Protein AF-A0AAJ3QRK5-F1 (afdb_monomer_lite)

Secondary structure (DSSP, 8-state):
--EEE--SS--EEEEEESS-EEE--SSS-EEEEEES--EEEE-STT-EEE--TTS---EEEE-SSEEEPPTT--EEEE-SSS--EEE--SS--EEE--SS--EEEEEESS-EEE--SSS-EEEEEESS-EEEE-STT-EEE--TTS---EEEE-SSEEE--TT--EEEE-SSS--EEE--SS--EEE--SS--EEEEEESS-EEE--SSS-EEEEEES--EEE--STT--

Foldseek 3Di:
DEEAAADQEEEEAEQAEEEYEYERYHYQYEYEYFAYAYEYEAEDPNHDYDDDPPRYAYEYEYCDQEDEDDPPHAEYAYDHAEEHEYEYDQEAHEYEAHQEAYEYEQAHYAYEDHNDHYLYEYEDHAEAYEYEDEDPNHDYDYDANRYAYEYEYCDQEDEDDPNHAEYAYPHAEEHEYHYD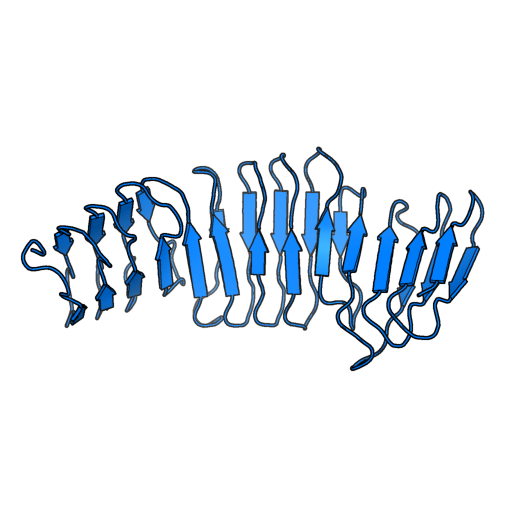QEAHEYAAHQEAYEYEQAHYAYEYHNDHYLYEYHDYHDNYHYDDPDPNHD

Sequence (230 aa):
NFTGTGNALANTITGGAGNDLLNGGGGADSLIGGTGNDTYIVDHVGDLVTEAADEGIDTVRTTLANYTLGSDVENLTYINTVAFVGTGNDLDNTITGGAAADTLSGGVGNDTLNGGGGADSLIGGAGDDTYIVDHAGDIVTEAASAGTDTVRTTLASYTLGSDVEHLTYIGTAAFVGIGNSLDNTITGGAAADTLAGGDGNDTLNGGAGADRLIGGTGDDTYIVDNAGDM

pLDDT: mean 98.12, std 1.31, range [90.31, 98.94]

Structure (mmCIF, N/CA/C/O backbone):
data_AF-A0AAJ3QRK5-F1
#
_entry.id   AF-A0AAJ3QRK5-F1
#
loop_
_atom_site.group_PDB
_atom_site.id
_atom_site.type_symbol
_atom_site.label_atom_id
_atom_site.label_alt_id
_atom_site.label_comp_id
_atom_site.label_asym_id
_atom_site.label_entity_id
_atom_site.label_seq_id
_atom_site.pdbx_PDB_ins_code
_atom_site.Cartn_x
_atom_site.Cartn_y
_atom_site.Cartn_z
_atom_site.occupancy
_atom_site.B_iso_or_equiv
_atom_site.auth_seq_id
_atom_site.auth_comp_id
_atom_site.auth_asym_id
_atom_site.auth_atom_id
_atom_site.pdbx_PDB_model_num
ATOM 1 N N . ASN A 1 1 ? -26.303 -2.924 9.808 1.00 90.94 1 ASN A N 1
ATOM 2 C CA . ASN A 1 1 ? -26.119 -1.457 9.686 1.00 90.94 1 ASN A CA 1
ATOM 3 C C . ASN A 1 1 ? -26.632 -0.728 10.921 1.00 90.94 1 ASN A C 1
ATOM 5 O O . ASN A 1 1 ? -27.715 -0.137 10.928 1.00 90.94 1 ASN A O 1
ATOM 9 N N . PHE A 1 2 ? -25.815 -0.768 11.956 1.00 97.38 2 PHE A N 1
ATOM 10 C CA . PHE A 1 2 ? -25.884 -0.121 13.245 1.00 97.38 2 PHE A CA 1
ATOM 11 C C . PHE A 1 2 ? -24.732 0.891 13.341 1.00 97.38 2 PHE A C 1
ATOM 13 O O . PHE A 1 2 ? -23.707 0.786 12.669 1.00 97.38 2 PHE A O 1
ATOM 20 N N . THR A 1 3 ? -24.908 1.920 14.163 1.00 97.81 3 THR A N 1
ATOM 21 C CA . THR A 1 3 ? -23.826 2.842 14.512 1.00 97.81 3 THR A CA 1
ATOM 22 C C . THR A 1 3 ? -23.824 3.018 16.018 1.00 97.81 3 THR A C 1
ATOM 24 O O . THR A 1 3 ? -24.775 3.565 16.581 1.00 97.81 3 THR A O 1
ATOM 27 N N . GLY A 1 4 ? -22.763 2.534 16.656 1.00 97.38 4 GLY A N 1
ATOM 28 C CA . GLY A 1 4 ? -22.535 2.639 18.089 1.00 97.38 4 GLY A CA 1
ATOM 29 C C . GLY A 1 4 ? -21.497 3.709 18.392 1.00 97.38 4 GLY A C 1
ATOM 30 O O . GLY A 1 4 ? -20.445 3.764 17.761 1.00 97.38 4 GLY A O 1
ATOM 31 N N . THR A 1 5 ? -21.786 4.570 19.364 1.00 98.06 5 THR A N 1
ATOM 32 C CA . THR A 1 5 ? -20.804 5.512 19.912 1.00 98.06 5 THR A CA 1
ATOM 33 C C . THR A 1 5 ? -20.833 5.426 21.429 1.00 98.06 5 THR A C 1
ATOM 35 O O . THR A 1 5 ? -21.891 5.622 22.033 1.00 98.06 5 THR A O 1
ATOM 38 N N . GLY A 1 6 ? -19.693 5.099 22.026 1.00 97.38 6 GLY A N 1
ATOM 39 C CA . GLY A 1 6 ? -19.507 5.062 23.466 1.00 97.38 6 GLY A CA 1
ATOM 40 C C . GLY A 1 6 ? -19.227 6.443 24.062 1.00 97.38 6 GLY A C 1
ATOM 41 O O . GLY A 1 6 ? -19.640 7.477 23.527 1.00 97.38 6 GLY A O 1
ATOM 42 N N . ASN A 1 7 ? -18.621 6.471 25.245 1.00 97.25 7 ASN A N 1
ATOM 43 C CA . ASN A 1 7 ? -18.361 7.686 26.011 1.00 97.25 7 ASN A CA 1
ATOM 44 C C . ASN A 1 7 ? -16.914 7.750 26.517 1.00 97.25 7 ASN A C 1
ATOM 46 O O . ASN A 1 7 ? -16.022 7.761 25.696 1.00 97.25 7 ASN A O 1
ATOM 50 N N . ALA A 1 8 ? -16.675 7.966 27.813 1.00 97.81 8 ALA A N 1
ATOM 51 C CA . ALA A 1 8 ? -15.328 8.037 28.400 1.00 97.81 8 ALA A CA 1
ATOM 52 C C . ALA A 1 8 ? -15.074 6.889 29.401 1.00 97.81 8 ALA A C 1
ATOM 54 O O . ALA A 1 8 ? -14.067 6.868 30.110 1.00 97.81 8 ALA A O 1
ATOM 55 N N . LEU A 1 9 ? -16.061 6.005 29.558 1.00 98.00 9 LEU A N 1
ATOM 56 C CA . LEU A 1 9 ? -16.050 4.837 30.430 1.00 98.00 9 LEU A CA 1
ATOM 57 C C . LEU A 1 9 ? -15.857 3.596 29.569 1.00 98.00 9 LEU A C 1
ATOM 59 O O . LEU A 1 9 ? -16.253 3.613 28.418 1.00 98.00 9 LEU A O 1
ATOM 63 N N . ALA A 1 10 ? -15.418 2.492 30.174 1.00 98.38 10 ALA A N 1
ATOM 64 C CA . ALA A 1 10 ? -15.413 1.195 29.503 1.00 98.38 10 ALA A CA 1
ATOM 65 C C . ALA A 1 10 ? -16.829 0.803 29.046 1.00 98.38 10 ALA A C 1
ATOM 67 O O . ALA A 1 10 ? -17.751 0.639 29.856 1.00 98.38 10 ALA A O 1
ATOM 68 N N . ASN A 1 11 ? -17.017 0.697 27.741 1.00 98.62 11 ASN A N 1
ATOM 69 C CA . ASN A 1 11 ? -18.247 0.334 27.068 1.00 98.62 11 ASN A CA 1
ATOM 70 C C . ASN A 1 11 ? -18.094 -1.031 26.395 1.00 98.62 11 ASN A C 1
ATOM 72 O O . ASN A 1 11 ? -17.004 -1.493 26.076 1.00 98.62 11 ASN A O 1
ATOM 76 N N . THR A 1 12 ? -19.227 -1.693 26.190 1.00 98.50 12 THR A N 1
ATOM 77 C CA . THR A 1 12 ? -19.325 -2.860 25.316 1.00 98.50 12 THR A CA 1
ATOM 78 C C . THR A 1 12 ? -20.333 -2.510 24.243 1.00 98.50 12 THR A C 1
ATOM 80 O O . THR A 1 12 ? -21.485 -2.197 24.558 1.00 98.50 12 THR A O 1
ATOM 83 N N . ILE A 1 13 ? -19.886 -2.511 22.994 1.00 98.44 13 ILE A N 1
ATOM 84 C CA . ILE A 1 13 ? -20.684 -2.161 21.826 1.00 98.44 13 ILE A CA 1
ATOM 85 C C . ILE A 1 13 ? -20.734 -3.397 20.932 1.00 98.44 13 ILE A C 1
ATOM 87 O O . ILE A 1 13 ? -19.692 -3.940 20.582 1.00 98.44 13 ILE A O 1
ATOM 91 N N . THR A 1 14 ? -21.941 -3.843 20.583 1.00 98.31 14 THR A N 1
ATOM 92 C CA . THR A 1 14 ? -22.162 -4.999 19.702 1.00 98.31 14 THR A CA 1
ATOM 93 C C . THR A 1 14 ? -22.971 -4.569 18.484 1.00 98.31 14 THR A C 1
ATOM 95 O O . THR A 1 14 ? -24.060 -4.015 18.666 1.00 98.31 14 THR A O 1
ATOM 98 N N . GLY A 1 15 ? -22.445 -4.809 17.283 1.00 98.00 15 GLY A N 1
ATOM 99 C CA . GLY A 1 15 ? -23.083 -4.481 16.007 1.00 98.00 15 GLY A CA 1
ATOM 100 C C . GLY A 1 15 ? -24.202 -5.455 15.640 1.00 98.00 15 GLY A C 1
ATOM 101 O O . GLY A 1 15 ? -25.382 -5.090 15.574 1.00 98.00 15 GLY A O 1
ATOM 102 N N . GLY A 1 16 ? -23.852 -6.734 15.539 1.00 97.81 16 GLY A N 1
ATOM 103 C CA . GLY A 1 16 ? -24.757 -7.822 15.212 1.00 97.81 16 GLY A CA 1
ATOM 104 C C . GLY A 1 16 ? -24.645 -8.245 13.753 1.00 97.81 16 GLY A C 1
ATOM 105 O O . GLY A 1 16 ? -23.830 -9.095 13.429 1.00 97.81 16 GLY A O 1
ATOM 106 N N . ALA A 1 17 ? -25.572 -7.788 12.911 1.00 98.19 17 ALA A N 1
ATOM 107 C CA . ALA A 1 17 ? -25.633 -8.210 11.515 1.00 98.19 17 ALA A CA 1
ATOM 108 C C . ALA A 1 17 ? -25.678 -7.022 10.548 1.00 98.19 17 ALA A C 1
ATOM 110 O O . ALA A 1 17 ? -26.461 -6.073 10.712 1.00 98.19 17 ALA A O 1
ATOM 111 N N . GLY A 1 18 ? -24.947 -7.176 9.446 1.00 98.31 18 GLY A N 1
ATOM 112 C CA . GLY A 1 18 ? -24.722 -6.161 8.428 1.00 98.31 18 GLY A CA 1
ATOM 113 C C . GLY A 1 18 ? -23.608 -5.200 8.827 1.00 98.31 18 GLY A C 1
ATOM 114 O O . GLY A 1 18 ? -23.145 -5.224 9.945 1.00 98.31 18 GLY A O 1
ATOM 115 N N . ASN A 1 19 ? -23.250 -4.314 7.905 1.00 98.69 19 ASN A N 1
ATOM 116 C CA . ASN A 1 19 ? -22.066 -3.468 8.034 1.00 98.69 19 ASN A CA 1
ATOM 117 C C . ASN A 1 19 ? -22.286 -2.338 9.048 1.00 98.69 19 ASN A C 1
ATOM 119 O O . ASN A 1 19 ? -23.094 -1.423 8.807 1.00 98.69 19 ASN A O 1
ATOM 123 N N . ASP A 1 20 ? -21.566 -2.394 10.155 1.00 98.69 20 ASP A N 1
ATOM 124 C CA . ASP A 1 20 ? -21.747 -1.584 11.344 1.00 98.69 20 ASP A CA 1
ATOM 125 C C . ASP A 1 20 ? -20.541 -0.667 11.597 1.00 98.69 20 ASP A C 1
ATOM 127 O O . ASP A 1 20 ? -19.416 -0.920 11.178 1.00 98.69 20 ASP A O 1
ATOM 131 N N . LEU A 1 21 ? -20.780 0.466 12.264 1.00 98.69 21 LEU A N 1
ATOM 132 C CA . LEU A 1 21 ? -19.728 1.399 12.685 1.00 98.69 21 LEU A CA 1
ATOM 133 C C . LEU A 1 21 ? -19.702 1.477 14.209 1.00 98.69 21 LEU A C 1
ATOM 135 O O . LEU A 1 21 ? -20.653 1.969 14.822 1.00 98.69 21 LEU A O 1
ATOM 139 N N . LEU A 1 22 ? -18.611 1.025 14.814 1.00 98.75 22 LEU A N 1
ATOM 140 C CA . LEU A 1 22 ? -18.424 0.957 16.256 1.00 98.75 22 LEU A CA 1
ATOM 141 C C . LEU A 1 22 ? -17.307 1.917 16.673 1.00 98.75 22 LEU A C 1
ATOM 143 O O . LEU A 1 22 ? -16.147 1.742 16.315 1.00 98.75 22 LEU A O 1
ATOM 147 N N . ASN A 1 23 ? -17.660 2.945 17.440 1.00 98.56 23 ASN A N 1
ATOM 148 C CA . ASN A 1 23 ? -16.713 3.891 18.022 1.00 98.56 23 ASN A CA 1
ATOM 149 C C . ASN A 1 23 ? -16.823 3.845 19.550 1.00 98.56 23 ASN A C 1
ATOM 151 O O . ASN A 1 23 ? -17.859 4.233 20.089 1.00 98.56 23 ASN A O 1
ATOM 155 N N . GLY A 1 24 ? -15.780 3.382 20.242 1.00 96.81 24 GLY A N 1
ATOM 156 C CA . GLY A 1 24 ? -15.745 3.338 21.710 1.00 96.81 24 GLY A CA 1
ATOM 157 C C . GLY A 1 24 ? -15.806 4.726 22.358 1.00 96.81 24 GLY A C 1
ATOM 158 O O . GLY A 1 24 ? -16.455 4.925 23.385 1.00 96.81 24 GLY A O 1
ATOM 159 N N . GLY A 1 25 ? -15.278 5.739 21.670 1.00 96.69 25 GLY A N 1
ATOM 160 C CA . GLY A 1 25 ? -14.918 6.991 22.313 1.00 96.69 25 GLY A CA 1
ATOM 161 C C . GLY A 1 25 ? -13.710 6.764 23.216 1.00 96.69 25 GLY A C 1
ATOM 162 O O . GLY A 1 25 ? -12.878 5.916 22.943 1.00 96.69 25 GLY A O 1
ATOM 163 N N . GLY A 1 26 ? -13.616 7.520 24.306 1.00 95.06 26 GLY A N 1
ATOM 164 C CA . GLY A 1 26 ? -12.549 7.296 25.273 1.00 95.06 26 GLY A CA 1
ATOM 165 C C . GLY A 1 26 ? -12.870 6.162 26.249 1.00 95.06 26 GLY A C 1
ATOM 166 O O . GLY A 1 26 ? -14.019 5.916 26.598 1.00 95.06 26 GLY A O 1
ATOM 167 N N . GLY A 1 27 ? -11.830 5.599 26.854 1.00 97.94 27 GLY A N 1
ATOM 168 C CA . GLY A 1 27 ? -11.974 4.484 27.790 1.00 97.94 27 GLY A CA 1
ATOM 169 C C . GLY A 1 27 ? -11.375 3.220 27.193 1.00 97.94 27 GLY A C 1
ATOM 170 O O . GLY A 1 27 ? -10.734 3.273 26.163 1.00 97.94 27 GLY A O 1
ATOM 171 N N . ALA A 1 28 ? -11.464 2.102 27.905 1.00 98.44 28 ALA A N 1
ATOM 172 C CA . ALA A 1 28 ? -11.044 0.810 27.370 1.00 98.44 28 ALA A CA 1
ATOM 173 C C . ALA A 1 28 ? -12.303 0.052 26.957 1.00 98.44 28 ALA A C 1
ATOM 175 O O . ALA A 1 28 ? -13.006 -0.472 27.831 1.00 98.44 28 ALA A O 1
ATOM 176 N N . ASP A 1 29 ? -12.611 0.063 25.665 1.00 98.75 29 ASP A N 1
ATOM 177 C CA . ASP A 1 29 ? -13.882 -0.425 25.140 1.00 98.75 29 ASP A CA 1
ATOM 178 C C . ASP A 1 29 ? -13.774 -1.822 24.522 1.00 98.75 29 ASP A C 1
ATOM 180 O O . ASP A 1 29 ? -12.723 -2.252 24.063 1.00 98.75 29 ASP A O 1
ATOM 184 N N . SER A 1 30 ? -14.881 -2.560 24.513 1.00 98.56 30 SER A N 1
ATOM 185 C CA . SER A 1 30 ? -15.019 -3.813 23.768 1.00 98.56 30 SER A CA 1
ATOM 186 C C . SER A 1 30 ? -15.951 -3.572 22.589 1.00 98.56 30 SER A C 1
ATOM 188 O O . SER A 1 30 ? -17.128 -3.249 22.782 1.00 98.56 30 SER A O 1
ATOM 190 N N . LEU A 1 31 ? -15.412 -3.702 21.382 1.00 98.75 31 LEU A N 1
ATOM 191 C CA . LEU A 1 31 ? -16.112 -3.480 20.125 1.00 98.75 31 LEU A CA 1
ATOM 192 C C . LEU A 1 31 ? -16.273 -4.834 19.422 1.00 98.75 31 LEU A C 1
ATOM 194 O O . LEU A 1 31 ? -15.280 -5.470 19.083 1.00 98.75 31 LEU A O 1
ATOM 198 N N . ILE A 1 32 ? -17.517 -5.285 19.260 1.00 98.69 32 ILE A N 1
ATOM 199 C CA . ILE A 1 32 ? -17.868 -6.608 18.727 1.00 98.69 32 ILE A CA 1
ATOM 200 C C . ILE A 1 32 ? -18.742 -6.404 17.489 1.00 98.69 32 ILE A C 1
ATOM 202 O O . ILE A 1 32 ? -19.876 -5.940 17.628 1.00 98.69 32 ILE A O 1
ATOM 206 N N . GLY A 1 33 ? -18.232 -6.728 16.311 1.00 98.19 33 GLY A N 1
ATOM 207 C CA . GLY A 1 33 ? -18.894 -6.494 15.027 1.00 98.19 33 GLY A CA 1
ATOM 208 C C . GLY A 1 33 ? -19.981 -7.519 14.778 1.00 98.19 33 GLY A C 1
ATOM 209 O O . GLY A 1 33 ? -21.168 -7.231 14.977 1.00 98.19 33 GLY A O 1
ATOM 210 N N . GLY A 1 34 ? -19.563 -8.758 14.530 1.00 98.31 34 GLY A N 1
ATOM 211 C CA . GLY A 1 34 ? -20.440 -9.846 14.121 1.00 98.31 34 GLY A CA 1
ATOM 212 C C . GLY A 1 34 ? -20.460 -9.962 12.600 1.00 98.31 34 GLY A C 1
ATOM 213 O O . GLY A 1 34 ? -19.526 -9.582 11.918 1.00 98.31 34 GLY A O 1
ATOM 214 N N . THR A 1 35 ? -21.533 -10.505 12.022 1.00 98.44 35 THR A N 1
ATOM 215 C CA . THR A 1 35 ? -21.563 -10.722 10.566 1.00 98.44 35 THR A CA 1
ATOM 216 C C . THR A 1 35 ? -21.742 -9.415 9.795 1.00 98.44 35 THR A C 1
ATOM 218 O O . THR A 1 35 ? -22.708 -8.697 10.048 1.00 98.44 35 THR A O 1
ATOM 221 N N . GLY A 1 36 ? -20.982 -9.202 8.731 1.00 98.50 36 GLY A N 1
ATOM 222 C CA . GLY A 1 36 ? -20.992 -7.978 7.935 1.00 98.50 36 GLY A CA 1
ATOM 223 C C . GLY A 1 36 ? -19.582 -7.422 7.811 1.00 98.50 36 GLY A C 1
ATOM 224 O O . GLY A 1 36 ? -18.672 -7.934 8.425 1.00 98.50 36 GLY A O 1
ATOM 225 N N . ASN A 1 37 ? -19.401 -6.395 6.982 1.00 98.69 37 ASN A N 1
ATOM 226 C CA . ASN A 1 37 ? -18.122 -5.690 6.913 1.00 98.69 37 ASN A CA 1
ATOM 227 C C . ASN A 1 37 ? -18.189 -4.478 7.838 1.00 98.69 37 ASN A C 1
ATOM 229 O O . ASN A 1 37 ? -18.782 -3.451 7.472 1.00 98.69 37 ASN A O 1
ATOM 233 N N . ASP A 1 38 ? -17.590 -4.601 9.006 1.00 98.81 38 ASP A N 1
ATOM 234 C CA . ASP A 1 38 ? -17.697 -3.669 10.108 1.00 98.81 38 ASP A CA 1
ATOM 235 C C . ASP A 1 38 ? -16.495 -2.729 10.187 1.00 98.81 38 ASP A C 1
ATOM 237 O O . ASP A 1 38 ? -15.410 -2.941 9.640 1.00 98.81 38 ASP A O 1
ATOM 241 N N . THR A 1 39 ? -16.713 -1.577 10.815 1.00 98.81 39 THR A N 1
ATOM 242 C CA . THR A 1 39 ? -15.690 -0.552 11.003 1.00 98.81 39 THR A CA 1
ATOM 243 C C . THR A 1 39 ? -15.559 -0.193 12.470 1.00 98.81 39 THR A C 1
ATOM 245 O O . THR A 1 39 ? -16.507 0.275 13.102 1.00 98.81 39 THR A O 1
ATOM 248 N N . TYR A 1 40 ? -14.336 -0.297 12.971 1.00 98.88 40 TYR A N 1
ATOM 249 C CA . TYR A 1 40 ? -13.944 0.010 14.337 1.00 98.88 40 TYR A CA 1
ATOM 250 C C . TYR A 1 40 ? -13.157 1.309 14.380 1.00 98.88 40 TYR A C 1
ATOM 252 O O . TYR A 1 40 ? -12.161 1.456 13.674 1.00 98.88 40 TYR A O 1
ATOM 260 N N . ILE A 1 41 ? -13.576 2.254 15.217 1.00 98.69 41 ILE A N 1
ATOM 261 C CA . ILE A 1 41 ? -12.751 3.411 15.568 1.00 98.69 41 ILE A CA 1
ATOM 262 C C . ILE A 1 41 ? -12.042 3.087 16.878 1.00 98.69 41 ILE A C 1
ATOM 264 O O . ILE A 1 41 ? -12.690 3.010 17.920 1.00 98.69 41 ILE A O 1
ATOM 268 N N . VAL A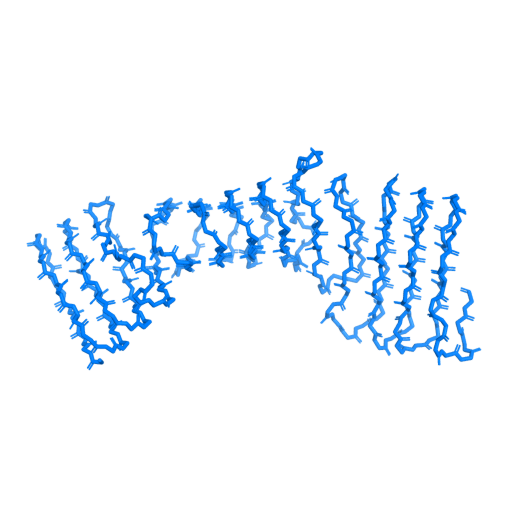 1 42 ? -10.727 2.896 16.796 1.00 98.62 42 VAL A N 1
ATOM 269 C CA . VAL A 1 42 ? -9.852 2.589 17.933 1.00 98.62 42 VAL A CA 1
ATOM 270 C C . VAL A 1 42 ? -9.016 3.829 18.230 1.00 98.62 42 VAL A C 1
ATOM 272 O O . VAL A 1 42 ? -8.052 4.126 17.514 1.00 98.62 42 VAL A O 1
ATOM 275 N N . ASP A 1 43 ? -9.379 4.568 19.273 1.00 96.62 43 ASP A N 1
ATOM 276 C CA . ASP A 1 43 ? -8.681 5.797 19.670 1.00 96.62 43 ASP A CA 1
ATOM 277 C C . ASP A 1 43 ? -7.966 5.680 21.026 1.00 96.62 43 ASP A C 1
ATOM 279 O O . ASP A 1 43 ? -7.133 6.533 21.364 1.00 96.62 43 ASP A O 1
ATOM 283 N N . HIS A 1 44 ? -8.193 4.577 21.746 1.00 97.94 44 HIS A N 1
ATOM 284 C CA . HIS A 1 44 ? -7.588 4.312 23.035 1.00 97.94 44 HIS A CA 1
ATOM 285 C C . HIS A 1 44 ? -6.895 2.941 23.074 1.00 97.94 44 HIS A C 1
ATOM 287 O O . HIS A 1 44 ? -7.382 1.931 22.581 1.00 97.94 44 HIS A O 1
ATOM 293 N N . VAL A 1 45 ? -5.725 2.877 23.720 1.00 97.31 45 VAL A N 1
ATOM 294 C CA . VAL A 1 45 ? -4.874 1.663 23.776 1.00 97.31 45 VAL A CA 1
ATOM 295 C C . VAL A 1 45 ? -5.513 0.475 24.504 1.00 97.31 45 VAL A C 1
ATOM 297 O O . VAL A 1 45 ? -4.975 -0.627 24.486 1.00 97.31 45 VAL A O 1
ATOM 300 N N . GLY A 1 46 ? -6.599 0.724 25.231 1.00 97.56 46 GLY A N 1
ATOM 301 C CA . GLY A 1 46 ? -7.361 -0.294 25.946 1.00 97.56 46 GLY A CA 1
ATOM 302 C C . GLY A 1 46 ? -8.529 -0.866 25.148 1.00 97.56 46 GLY A C 1
ATOM 303 O O . GLY A 1 46 ? -9.206 -1.741 25.681 1.00 97.56 46 GLY A O 1
ATOM 304 N N . ASP A 1 47 ? -8.779 -0.369 23.937 1.00 98.62 47 ASP A N 1
ATOM 305 C CA . ASP A 1 47 ? -9.864 -0.857 23.095 1.00 98.62 47 ASP A CA 1
ATOM 306 C C . ASP A 1 47 ? -9.531 -2.245 22.548 1.00 98.62 47 ASP A C 1
ATOM 308 O O . ASP A 1 47 ? -8.423 -2.506 22.075 1.00 98.62 47 ASP A O 1
ATOM 312 N N . LEU A 1 48 ? -10.514 -3.136 22.610 1.00 98.44 48 LEU A N 1
ATOM 313 C CA . LEU A 1 48 ? -10.443 -4.495 22.106 1.00 98.44 48 LEU A CA 1
ATOM 314 C C . LEU A 1 48 ? -11.490 -4.682 21.012 1.00 98.44 48 LEU A C 1
ATOM 316 O O . LEU A 1 48 ? -12.692 -4.604 21.272 1.00 98.44 48 LEU A O 1
ATOM 320 N N . VAL A 1 49 ? -11.008 -4.982 19.812 1.00 98.75 49 VAL A N 1
ATOM 321 C CA . VAL A 1 49 ? -11.825 -5.429 18.683 1.00 98.75 49 VAL A CA 1
ATOM 322 C C . VAL A 1 49 ? -11.989 -6.942 18.770 1.00 98.75 49 VAL A C 1
ATOM 324 O O . VAL A 1 49 ? -11.061 -7.654 19.159 1.00 98.75 49 VAL A O 1
ATOM 327 N N . THR A 1 50 ? -13.188 -7.439 18.492 1.00 98.25 50 THR A N 1
ATOM 328 C CA . THR A 1 50 ? -13.496 -8.870 18.483 1.00 98.25 50 THR A CA 1
ATOM 329 C C . THR A 1 50 ? -14.320 -9.196 17.254 1.00 98.25 50 THR A C 1
ATOM 331 O O . THR A 1 50 ? -15.469 -8.765 17.171 1.00 98.25 50 THR A O 1
ATOM 334 N N . GLU A 1 51 ? -13.727 -10.005 16.384 1.00 98.25 51 GLU A N 1
ATOM 335 C CA . GLU A 1 51 ? -14.361 -10.625 15.224 1.00 98.25 51 GLU A CA 1
ATOM 336 C C . GLU A 1 51 ? -14.233 -12.147 15.289 1.00 98.25 51 GLU A C 1
ATOM 338 O O . GLU A 1 51 ? -13.565 -12.697 16.178 1.00 98.25 51 GLU A O 1
ATOM 343 N N . ALA A 1 52 ? -14.910 -12.829 14.369 1.00 97.56 52 ALA A N 1
ATOM 344 C CA . ALA A 1 52 ? -14.726 -14.248 14.127 1.00 97.56 52 ALA A CA 1
ATOM 345 C C . ALA A 1 52 ? -14.529 -14.539 12.635 1.00 97.56 52 ALA A C 1
ATOM 347 O O . ALA A 1 52 ? -15.002 -13.816 11.763 1.00 97.56 52 ALA A O 1
ATOM 348 N N . ALA A 1 53 ? -13.852 -15.652 12.355 1.00 97.00 53 ALA A N 1
ATOM 349 C CA . ALA A 1 53 ? -13.607 -16.108 10.995 1.00 97.00 53 ALA A CA 1
ATOM 350 C C . ALA A 1 53 ? -14.894 -16.191 10.155 1.00 97.00 53 ALA A C 1
ATOM 352 O O . ALA A 1 53 ? -15.933 -16.667 10.623 1.00 97.00 53 ALA A O 1
ATOM 353 N N . ASP A 1 54 ? -14.772 -15.812 8.881 1.00 95.62 54 ASP A N 1
ATOM 354 C CA . ASP A 1 54 ? -15.838 -15.833 7.873 1.00 95.62 54 ASP A CA 1
ATOM 355 C C . ASP A 1 54 ? -17.050 -14.923 8.187 1.00 95.62 54 ASP A C 1
ATOM 357 O O . ASP A 1 54 ? -18.131 -15.122 7.615 1.00 95.62 54 ASP A O 1
ATOM 361 N N . GLU A 1 55 ? -16.908 -13.926 9.071 1.00 97.06 55 GLU A N 1
ATOM 362 C CA . GLU A 1 55 ? -17.986 -12.979 9.392 1.00 97.06 55 GLU A CA 1
ATOM 363 C C . GLU A 1 55 ? -18.004 -11.734 8.496 1.00 97.06 55 GLU A C 1
ATOM 365 O O . GLU A 1 55 ? -19.073 -11.145 8.334 1.00 97.06 55 GLU A O 1
ATOM 370 N N . GLY A 1 56 ? -16.920 -11.414 7.791 1.00 98.00 56 GLY A N 1
ATOM 371 C CA . GLY A 1 56 ? -16.849 -10.177 7.027 1.00 98.00 56 GLY A CA 1
ATOM 372 C C . GLY A 1 56 ? -15.503 -9.911 6.383 1.00 98.00 56 GLY A C 1
ATOM 373 O O . GLY A 1 56 ? -14.669 -10.800 6.255 1.00 98.00 56 GLY A O 1
ATOM 374 N N . ILE A 1 57 ? -15.353 -8.672 5.912 1.00 98.50 57 ILE A N 1
ATOM 375 C CA . ILE A 1 57 ? -14.051 -8.042 5.704 1.00 98.50 57 ILE A CA 1
ATOM 376 C C . ILE A 1 57 ? -14.070 -6.753 6.519 1.00 98.50 57 ILE A C 1
ATOM 378 O O . ILE A 1 57 ? -14.719 -5.773 6.124 1.00 98.50 57 ILE A O 1
ATOM 382 N N . ASP A 1 58 ? -13.340 -6.750 7.620 1.00 98.75 58 ASP A N 1
ATOM 383 C CA . ASP A 1 58 ? -13.494 -5.768 8.681 1.00 98.75 58 ASP A CA 1
ATOM 384 C C . ASP A 1 58 ? -12.353 -4.760 8.687 1.00 98.75 58 ASP A C 1
ATOM 386 O O . ASP A 1 58 ? -11.270 -4.968 8.131 1.00 98.75 58 ASP A O 1
ATOM 390 N N . THR A 1 59 ? -12.625 -3.573 9.225 1.00 98.88 59 THR A N 1
ATOM 391 C CA . THR A 1 59 ? -11.688 -2.448 9.175 1.00 98.88 59 THR A CA 1
ATOM 392 C C . THR A 1 59 ? -11.498 -1.814 10.536 1.00 98.88 59 THR A C 1
ATOM 394 O O . THR A 1 59 ? -12.418 -1.217 11.097 1.00 98.88 59 THR A O 1
ATOM 397 N N . VAL A 1 60 ? -10.257 -1.796 11.014 1.00 98.94 60 VAL A N 1
ATOM 398 C CA . VAL A 1 60 ? -9.841 -0.896 12.086 1.00 98.94 60 VAL A CA 1
ATOM 399 C C . VAL A 1 60 ? -9.362 0.425 11.507 1.00 98.94 60 VAL A C 1
ATOM 401 O O . VAL A 1 60 ? -8.468 0.489 10.667 1.00 98.94 60 VAL A O 1
ATOM 404 N N . ARG A 1 61 ? -9.924 1.517 12.021 1.00 98.88 61 ARG A N 1
ATOM 405 C CA . ARG A 1 61 ? -9.433 2.877 11.824 1.00 98.88 61 ARG A CA 1
ATOM 406 C C . ARG A 1 61 ? -8.900 3.398 13.144 1.00 98.88 61 ARG A C 1
ATOM 408 O O . ARG A 1 61 ? -9.661 3.520 14.103 1.00 98.88 61 ARG A O 1
ATOM 415 N N . THR A 1 62 ? -7.618 3.740 13.198 1.00 98.75 62 THR A N 1
ATOM 416 C CA . THR A 1 62 ? -6.980 4.125 14.462 1.00 98.75 62 THR A CA 1
ATOM 417 C C . THR A 1 62 ? -6.292 5.481 14.417 1.00 98.75 62 THR A C 1
ATOM 419 O O . THR A 1 62 ? -5.766 5.910 13.391 1.00 98.75 62 THR A O 1
ATOM 422 N N . THR A 1 63 ? -6.298 6.170 15.558 1.00 98.06 63 THR A N 1
ATOM 423 C CA . THR A 1 63 ? -5.471 7.360 15.811 1.00 98.06 63 THR A CA 1
ATOM 424 C C . THR A 1 63 ? -4.267 7.062 16.704 1.00 98.06 63 THR A C 1
ATOM 426 O O . THR A 1 63 ? -3.515 7.987 17.028 1.00 98.06 63 THR A O 1
ATOM 429 N N . LEU A 1 64 ? -4.100 5.809 17.140 1.00 98.25 64 LEU A N 1
ATOM 430 C CA . LEU A 1 64 ? -2.982 5.374 17.968 1.00 98.25 64 LEU A CA 1
ATOM 431 C C . LEU A 1 64 ? -1.699 5.362 17.139 1.00 98.25 64 LEU A C 1
ATOM 433 O O . LEU A 1 64 ? -1.691 4.900 16.008 1.00 98.25 64 LEU A O 1
ATOM 437 N N . ALA A 1 65 ? -0.593 5.828 17.721 1.00 98.06 65 ALA A N 1
ATOM 438 C CA . ALA A 1 65 ? 0.708 5.829 17.045 1.00 98.06 65 ALA A CA 1
ATOM 439 C C . ALA A 1 65 ? 1.272 4.413 16.807 1.00 98.06 65 ALA A C 1
ATOM 441 O O . ALA A 1 65 ? 2.251 4.253 16.089 1.00 98.06 65 ALA A O 1
ATOM 442 N N . ASN A 1 66 ? 0.697 3.397 17.451 1.00 98.50 66 ASN A N 1
ATOM 443 C CA . ASN A 1 66 ? 1.010 1.990 17.239 1.00 98.50 66 ASN A CA 1
ATOM 444 C C . ASN A 1 66 ? -0.273 1.168 17.348 1.00 98.50 66 ASN A C 1
ATOM 446 O O . ASN A 1 66 ? -1.059 1.395 18.272 1.00 98.50 66 ASN A O 1
ATOM 450 N N . TYR A 1 67 ? -0.473 0.235 16.422 1.00 98.75 67 TYR A N 1
ATOM 451 C CA . TYR A 1 67 ? -1.583 -0.707 16.478 1.00 98.75 67 TYR A CA 1
ATOM 452 C C . TYR A 1 67 ? -1.252 -2.004 15.741 1.00 98.75 67 TYR A C 1
ATOM 454 O O . TYR A 1 67 ? -0.659 -1.982 14.663 1.00 98.75 67 TYR A O 1
ATOM 462 N N . THR A 1 68 ? -1.675 -3.121 16.323 1.00 98.81 68 THR A N 1
ATOM 463 C CA . THR A 1 68 ? -1.580 -4.455 15.726 1.00 98.81 68 THR A CA 1
ATOM 464 C C . THR A 1 68 ? -2.991 -4.999 15.568 1.00 98.81 68 THR A C 1
ATOM 466 O O . THR A 1 68 ? -3.757 -4.958 16.535 1.00 98.81 68 THR A O 1
ATOM 469 N N . LEU A 1 69 ? -3.339 -5.481 14.374 1.00 98.81 69 LEU A N 1
ATOM 470 C CA . LEU A 1 69 ? -4.634 -6.114 14.137 1.00 98.81 69 LEU A CA 1
ATOM 471 C C . LEU A 1 69 ? -4.798 -7.351 15.034 1.00 98.81 69 LEU A C 1
ATOM 473 O O . LEU A 1 69 ? -3.868 -8.133 15.236 1.00 98.81 69 LEU A O 1
ATOM 477 N N . GLY A 1 70 ? -6.001 -7.518 15.588 1.00 98.00 70 GLY A N 1
ATOM 478 C CA . GLY A 1 70 ? -6.420 -8.794 16.171 1.00 98.00 70 GLY A CA 1
ATOM 479 C C . GLY A 1 70 ? -6.629 -9.842 15.077 1.00 98.00 70 GLY A C 1
ATOM 480 O O . GLY A 1 70 ? -6.565 -9.510 13.898 1.00 98.00 70 GLY A O 1
ATOM 481 N N . SER A 1 71 ? -6.882 -11.097 15.448 1.00 97.56 71 SER A N 1
ATOM 482 C CA . SER A 1 71 ? -7.295 -12.107 14.466 1.00 97.56 71 SER A CA 1
ATOM 483 C C . SER A 1 71 ? -8.603 -11.706 13.784 1.00 97.56 71 SER A C 1
ATOM 485 O O . SER A 1 71 ? -9.376 -10.935 14.354 1.00 97.56 71 SER A O 1
ATOM 487 N N . ASP A 1 72 ? -8.846 -12.270 12.599 1.00 98.44 72 ASP A N 1
ATOM 488 C CA . ASP A 1 72 ? -10.131 -12.155 11.894 1.00 98.44 72 ASP A CA 1
ATOM 489 C C . ASP A 1 72 ? -10.488 -10.706 11.493 1.00 98.44 72 ASP A C 1
ATOM 491 O O . ASP A 1 72 ? -11.652 -10.373 11.339 1.00 98.44 72 ASP A O 1
ATOM 495 N N . VAL A 1 73 ? -9.481 -9.831 11.367 1.00 98.69 73 VAL A N 1
ATOM 496 C CA . VAL A 1 73 ? -9.629 -8.458 10.862 1.00 98.69 73 VAL A CA 1
ATOM 497 C C . VAL A 1 73 ? -8.639 -8.242 9.728 1.00 98.69 73 VAL A C 1
ATOM 499 O O . VAL A 1 73 ? -7.444 -8.464 9.905 1.00 98.69 73 VAL A O 1
ATOM 502 N N . GLU A 1 74 ? -9.114 -7.756 8.587 1.00 98.69 74 GLU A N 1
ATOM 503 C CA . GLU A 1 74 ? -8.322 -7.697 7.354 1.00 98.69 74 GLU A CA 1
ATOM 504 C C . GLU A 1 74 ? -7.754 -6.305 7.067 1.00 98.69 74 GLU A C 1
ATOM 506 O O . GLU A 1 74 ? -6.742 -6.181 6.385 1.00 98.69 74 GLU A O 1
ATOM 511 N N . ASN A 1 75 ? -8.385 -5.223 7.538 1.00 98.88 75 ASN A N 1
ATOM 512 C CA . ASN A 1 75 ? -7.963 -3.873 7.154 1.00 98.88 75 ASN A CA 1
ATOM 513 C C . ASN A 1 75 ? -7.547 -3.013 8.342 1.00 98.88 75 ASN A C 1
ATOM 515 O O . ASN A 1 75 ? -8.263 -2.889 9.338 1.00 98.88 75 ASN A O 1
ATOM 519 N N . LEU A 1 76 ? -6.434 -2.302 8.171 1.00 98.88 76 LEU A N 1
ATOM 520 C CA . LEU A 1 76 ? -5.944 -1.288 9.095 1.00 98.88 76 LEU A CA 1
ATOM 521 C C . LEU A 1 76 ? -5.761 0.037 8.358 1.00 98.88 76 LEU A C 1
ATOM 523 O O . LEU A 1 76 ? -5.031 0.134 7.380 1.00 98.88 76 LEU A O 1
ATOM 527 N N . THR A 1 77 ? -6.413 1.093 8.831 1.00 98.88 77 THR A N 1
ATOM 528 C CA . THR A 1 77 ? -6.232 2.450 8.307 1.00 98.88 77 THR A CA 1
ATOM 529 C C . THR A 1 77 ? -5.868 3.400 9.431 1.00 98.88 77 THR A C 1
ATOM 531 O O . THR A 1 77 ? -6.636 3.618 10.372 1.00 98.88 77 THR A O 1
ATOM 534 N N . TYR A 1 78 ? -4.717 4.037 9.310 1.00 98.75 78 TYR A N 1
ATOM 535 C CA . TYR A 1 78 ? -4.339 5.109 10.204 1.00 98.75 78 TYR A CA 1
ATOM 536 C C . TYR A 1 78 ? -5.006 6.424 9.784 1.00 98.75 78 TYR A C 1
ATOM 538 O O . TYR A 1 78 ? -4.984 6.822 8.623 1.00 98.75 78 TYR A O 1
ATOM 546 N N . ILE A 1 79 ? -5.659 7.099 10.731 1.00 98.06 79 ILE A N 1
ATOM 547 C CA . ILE A 1 79 ? -6.477 8.299 10.467 1.00 98.06 79 ILE A CA 1
ATOM 548 C C . ILE A 1 79 ? -5.969 9.542 11.204 1.00 98.06 79 ILE A C 1
ATOM 550 O O . ILE A 1 79 ? -6.726 10.483 11.456 1.00 98.06 79 ILE A O 1
ATOM 554 N N . ASN A 1 80 ? -4.687 9.553 11.560 1.00 96.88 80 ASN A N 1
ATOM 555 C CA . ASN A 1 80 ? -4.012 10.690 12.179 1.00 96.88 80 ASN A CA 1
ATOM 556 C C . ASN A 1 80 ? -2.772 11.081 11.345 1.00 96.88 80 ASN A C 1
ATOM 558 O O . ASN A 1 80 ? -2.532 10.523 10.280 1.00 96.88 80 ASN A O 1
ATOM 562 N N . THR A 1 81 ? -2.029 12.111 11.755 1.00 95.62 81 THR A N 1
ATOM 563 C CA . THR A 1 81 ? -0.999 12.749 10.907 1.00 95.62 81 THR A CA 1
ATOM 564 C C . THR A 1 81 ? 0.425 12.637 11.453 1.00 95.62 81 THR A C 1
ATOM 566 O O . THR A 1 81 ? 1.315 13.332 10.968 1.00 95.62 81 THR A O 1
ATOM 569 N N . VAL A 1 82 ? 0.643 11.867 12.519 1.00 97.44 82 VAL A N 1
ATOM 570 C CA . VAL A 1 82 ? 1.979 11.628 13.101 1.00 97.44 82 VAL A CA 1
ATOM 571 C C . VAL A 1 82 ? 2.478 10.241 12.722 1.00 97.44 82 VAL A C 1
ATOM 573 O O . VAL A 1 82 ? 1.653 9.415 12.365 1.00 97.44 82 VAL A O 1
ATOM 576 N N . ALA A 1 83 ? 3.780 9.983 12.858 1.00 98.31 83 ALA A N 1
ATOM 577 C CA . ALA A 1 83 ? 4.362 8.674 12.561 1.00 98.31 83 ALA A CA 1
ATOM 578 C C . ALA A 1 83 ? 3.584 7.527 13.228 1.00 98.31 83 ALA A C 1
ATOM 580 O O . ALA A 1 83 ? 3.238 7.608 14.415 1.00 98.31 83 ALA A O 1
ATOM 581 N N . PHE A 1 84 ? 3.343 6.480 12.454 1.00 98.75 84 PHE A N 1
ATOM 582 C CA . PHE A 1 84 ? 2.540 5.324 12.799 1.00 98.75 84 PHE A CA 1
ATOM 583 C C . PHE A 1 84 ? 3.338 4.032 12.656 1.00 98.75 84 PHE A C 1
ATOM 585 O O . PHE A 1 84 ? 4.136 3.865 11.738 1.00 98.75 84 PHE A O 1
ATOM 592 N N . VAL A 1 85 ? 3.096 3.102 13.577 1.00 98.88 85 VAL A N 1
ATOM 593 C CA . VAL A 1 85 ? 3.540 1.714 13.467 1.00 98.88 85 VAL A CA 1
ATOM 594 C C . VAL A 1 85 ? 2.306 0.826 13.353 1.00 98.88 85 VAL A C 1
ATOM 596 O O . VAL A 1 85 ? 1.599 0.620 14.342 1.00 98.88 85 VAL A O 1
ATOM 599 N N . GLY A 1 86 ? 2.045 0.328 12.149 1.00 98.88 86 GLY A N 1
ATOM 600 C CA . GLY A 1 86 ? 0.946 -0.588 11.858 1.00 98.88 86 GLY A CA 1
ATOM 601 C C . GLY A 1 86 ? 1.455 -2.008 11.680 1.00 98.88 86 GLY A C 1
ATOM 602 O O . GLY A 1 86 ? 2.452 -2.229 10.996 1.00 98.88 86 GLY A O 1
ATOM 603 N N . THR A 1 87 ? 0.784 -2.978 12.287 1.00 98.88 87 THR A N 1
ATOM 604 C CA . THR A 1 87 ? 1.093 -4.398 12.091 1.00 98.88 87 THR A CA 1
ATOM 605 C C . THR A 1 87 ? -0.182 -5.171 11.798 1.00 98.88 87 THR A C 1
ATOM 607 O O . THR A 1 87 ? -1.178 -4.996 12.503 1.00 98.88 87 THR A O 1
ATOM 610 N N . GLY A 1 88 ? -0.143 -5.996 10.760 1.00 98.88 88 GLY A N 1
ATOM 611 C CA . GLY A 1 88 ? -1.195 -6.939 10.422 1.00 98.88 88 GLY A CA 1
ATOM 612 C C . GLY A 1 88 ? -1.190 -8.191 11.303 1.00 98.88 88 GLY A C 1
ATOM 613 O O . GLY A 1 88 ? -0.727 -8.165 12.450 1.00 98.88 88 GLY A O 1
ATOM 614 N N . ASN A 1 89 ? -1.760 -9.268 10.780 1.00 98.69 89 ASN A N 1
ATOM 615 C CA . ASN A 1 89 ? -1.934 -10.573 11.405 1.00 98.69 89 ASN A CA 1
ATOM 616 C C . ASN A 1 89 ? -1.563 -11.691 10.402 1.00 98.69 89 ASN A C 1
ATOM 618 O O . ASN A 1 89 ? -0.674 -11.501 9.582 1.00 98.69 89 ASN A O 1
ATOM 622 N N . ASP A 1 90 ? -2.164 -12.880 10.529 1.00 98.44 90 ASP A N 1
ATOM 623 C CA . ASP A 1 90 ? -1.866 -14.036 9.666 1.00 98.44 90 ASP A CA 1
ATOM 624 C C . ASP A 1 90 ? -2.792 -14.134 8.423 1.00 98.44 90 ASP A C 1
ATOM 626 O O . ASP A 1 90 ? -2.846 -15.181 7.771 1.00 98.44 90 ASP A O 1
ATOM 630 N N . LEU A 1 91 ? -3.597 -13.101 8.156 1.00 98.56 91 LEU A N 1
ATOM 631 C CA . LEU A 1 91 ? -4.511 -13.003 7.014 1.00 98.56 91 LEU A CA 1
ATOM 632 C C . LEU A 1 91 ? -3.936 -12.073 5.946 1.00 98.56 91 LEU A C 1
ATOM 634 O O . LEU A 1 91 ? -3.123 -11.215 6.249 1.00 98.56 91 LEU A O 1
ATOM 638 N N . ASP A 1 92 ? -4.492 -12.139 4.737 1.00 98.75 92 ASP A N 1
ATOM 639 C CA . ASP A 1 92 ? -4.270 -11.132 3.696 1.00 98.75 92 ASP A CA 1
ATOM 640 C C . ASP A 1 92 ? -4.778 -9.761 4.189 1.00 98.75 92 ASP A C 1
ATOM 642 O O . ASP A 1 92 ? -5.990 -9.516 4.254 1.00 98.75 92 ASP A O 1
ATOM 646 N N . ASN A 1 93 ? -3.875 -8.861 4.582 1.00 98.88 93 ASN A N 1
ATOM 647 C CA . ASN A 1 93 ? -4.231 -7.566 5.145 1.00 98.88 93 ASN A CA 1
ATOM 648 C C . ASN A 1 93 ? -4.085 -6.414 4.154 1.00 98.88 93 ASN A C 1
ATOM 650 O O . ASN A 1 93 ? -3.170 -6.353 3.344 1.00 98.88 93 ASN A O 1
ATOM 654 N N . THR A 1 94 ? -4.956 -5.410 4.267 1.00 98.88 94 THR A N 1
ATOM 655 C CA . THR A 1 94 ? -4.728 -4.096 3.648 1.00 98.88 94 THR A CA 1
ATOM 656 C C . THR A 1 94 ? -4.407 -3.070 4.724 1.00 98.88 94 THR A C 1
ATOM 658 O O . THR A 1 94 ? -5.260 -2.716 5.542 1.00 98.88 94 THR A O 1
ATOM 661 N N . ILE A 1 95 ? -3.184 -2.542 4.702 1.00 98.94 95 ILE A N 1
ATOM 662 C CA . ILE A 1 95 ? -2.697 -1.576 5.690 1.00 98.94 95 ILE A CA 1
ATOM 663 C C . ILE A 1 95 ? -2.403 -0.245 5.002 1.00 98.94 95 ILE A C 1
ATOM 665 O O . ILE A 1 95 ? -1.595 -0.164 4.080 1.00 98.94 95 ILE A O 1
ATOM 669 N N . THR A 1 96 ? -3.066 0.818 5.460 1.00 98.88 96 THR A N 1
ATOM 670 C CA . THR A 1 96 ? -2.858 2.192 4.986 1.00 98.88 96 THR A CA 1
ATOM 671 C C . THR A 1 96 ? -2.349 3.088 6.113 1.00 98.88 96 THR A C 1
ATOM 673 O O . THR A 1 96 ? -3.025 3.248 7.134 1.00 98.88 96 THR A O 1
ATOM 676 N N . GLY A 1 97 ? -1.168 3.672 5.913 1.00 98.75 97 GLY A N 1
ATOM 677 C CA . GLY A 1 97 ? -0.552 4.683 6.768 1.00 98.75 97 GLY A CA 1
ATOM 678 C C . GLY A 1 97 ? -1.118 6.092 6.550 1.00 98.75 97 GLY A C 1
ATOM 679 O O . GLY A 1 97 ? -2.193 6.290 5.980 1.00 98.75 97 GLY A O 1
ATOM 680 N N . GLY A 1 98 ? -0.418 7.079 7.094 1.00 98.19 98 GLY A N 1
ATOM 681 C CA . GLY A 1 98 ? -0.768 8.490 7.101 1.00 98.19 98 GLY A CA 1
ATOM 682 C C . GLY A 1 98 ? 0.067 9.326 6.131 1.00 98.19 98 GLY A C 1
ATOM 683 O O . GLY A 1 98 ? 0.281 8.978 4.981 1.00 98.19 98 GLY A O 1
ATOM 684 N N . ALA A 1 99 ? 0.430 10.531 6.571 1.00 97.56 99 ALA A N 1
ATOM 685 C CA . ALA A 1 99 ? 1.241 11.478 5.792 1.00 97.56 99 ALA A CA 1
ATOM 686 C C . ALA A 1 99 ? 2.646 11.694 6.395 1.00 97.56 99 ALA A C 1
ATOM 688 O O . ALA A 1 99 ? 3.366 12.613 5.993 1.00 97.56 99 ALA A O 1
ATOM 689 N N . ALA A 1 100 ? 2.977 10.940 7.442 1.00 98.44 100 ALA A N 1
ATOM 690 C CA . ALA A 1 100 ? 4.252 10.997 8.140 1.00 98.44 100 ALA A CA 1
ATOM 691 C C . ALA A 1 100 ? 5.080 9.761 7.774 1.00 98.44 100 ALA A C 1
ATOM 693 O O . ALA A 1 100 ? 4.572 8.862 7.137 1.00 98.44 100 ALA A O 1
ATOM 694 N N . ALA A 1 101 ? 6.349 9.725 8.188 1.00 98.69 101 ALA A N 1
ATOM 695 C CA . ALA A 1 101 ? 7.165 8.527 8.020 1.00 98.69 101 ALA A CA 1
ATOM 696 C C . ALA A 1 101 ? 6.646 7.401 8.926 1.00 98.69 101 ALA A C 1
ATOM 698 O O . ALA A 1 101 ? 6.809 7.471 10.152 1.00 98.69 101 ALA A O 1
ATOM 699 N N . ASP A 1 102 ? 6.052 6.392 8.308 1.00 98.88 102 ASP A N 1
ATOM 700 C CA . ASP A 1 102 ? 5.375 5.279 8.952 1.00 98.88 102 ASP A CA 1
ATOM 701 C C . ASP A 1 102 ? 6.165 3.972 8.802 1.00 98.88 102 ASP A C 1
ATOM 703 O O . ASP A 1 102 ? 7.099 3.833 8.010 1.00 98.88 102 ASP A O 1
ATOM 707 N N . THR A 1 103 ? 5.834 2.988 9.631 1.00 98.88 103 THR A N 1
ATOM 708 C CA . THR A 1 103 ? 6.358 1.623 9.533 1.00 98.88 103 THR A CA 1
ATOM 709 C C . THR A 1 103 ? 5.190 0.659 9.515 1.00 98.88 103 THR A C 1
ATOM 711 O O . THR A 1 103 ? 4.472 0.539 10.508 1.00 98.88 103 THR A O 1
ATOM 714 N N . LEU A 1 104 ? 5.001 -0.017 8.389 1.00 98.94 104 LEU A N 1
ATOM 715 C CA . LEU A 1 104 ? 3.928 -0.977 8.177 1.00 98.94 104 LEU A CA 1
ATOM 716 C C . LEU A 1 104 ? 4.529 -2.376 8.042 1.00 98.94 104 LEU A C 1
ATOM 718 O O . LEU A 1 104 ? 5.484 -2.566 7.291 1.00 98.94 104 LEU A O 1
ATOM 722 N N . SER A 1 105 ? 3.970 -3.333 8.777 1.00 98.88 105 SER A N 1
ATOM 723 C CA . SER A 1 105 ? 4.302 -4.754 8.680 1.00 98.88 105 SER A CA 1
ATOM 724 C C . SER A 1 105 ? 3.042 -5.532 8.329 1.00 98.88 105 SER A C 1
ATOM 726 O O . SER A 1 105 ? 2.079 -5.437 9.088 1.00 98.88 105 SER A O 1
ATOM 728 N N . GLY A 1 106 ? 3.058 -6.278 7.228 1.00 98.75 106 GLY A N 1
ATOM 729 C CA . GLY A 1 106 ? 1.957 -7.139 6.797 1.00 98.75 106 GLY A CA 1
ATOM 730 C C . GLY A 1 106 ? 1.799 -8.340 7.725 1.00 98.75 106 GLY A C 1
ATOM 731 O O . GLY A 1 106 ? 0.907 -8.354 8.568 1.00 98.75 106 GLY A O 1
ATOM 732 N N . GLY A 1 107 ? 2.788 -9.229 7.733 1.00 98.44 107 GLY A N 1
ATOM 733 C CA . GLY A 1 107 ? 2.791 -10.412 8.584 1.00 98.44 107 GLY A CA 1
ATOM 734 C C . GLY A 1 107 ? 2.865 -11.677 7.748 1.00 98.44 107 GLY A C 1
ATOM 735 O O . GLY A 1 107 ? 3.874 -11.921 7.093 1.00 98.44 107 GLY A O 1
ATOM 736 N N . VAL A 1 108 ? 1.858 -12.535 7.873 1.00 98.38 108 VAL A N 1
ATOM 737 C CA . VAL A 1 108 ? 1.682 -13.689 6.986 1.00 98.38 108 VAL A CA 1
ATOM 738 C C . VAL A 1 108 ? 0.423 -13.443 6.172 1.00 98.38 108 VAL A C 1
ATOM 740 O O . VAL A 1 108 ? -0.554 -12.959 6.726 1.00 98.38 108 VAL A O 1
ATOM 743 N N . GLY A 1 109 ? 0.407 -13.885 4.922 1.00 98.56 109 GLY A N 1
ATOM 744 C CA . GLY A 1 109 ? -0.698 -13.636 4.005 1.00 98.56 109 GLY A CA 1
ATOM 745 C C . GLY A 1 109 ? -0.226 -12.773 2.848 1.00 98.56 109 GLY A C 1
ATOM 746 O O . GLY A 1 109 ? 0.924 -12.368 2.795 1.00 98.56 109 GLY A O 1
ATOM 747 N N . ASN A 1 110 ? -1.106 -12.551 1.882 1.00 98.81 110 ASN A N 1
ATOM 748 C CA . ASN A 1 110 ? -0.824 -11.690 0.741 1.00 98.81 110 ASN A CA 1
ATOM 749 C C . ASN A 1 110 ? -1.262 -10.265 1.086 1.00 98.81 110 ASN A C 1
ATOM 751 O O . ASN A 1 110 ? -2.430 -9.895 0.909 1.00 98.81 110 ASN A O 1
ATOM 755 N N . ASP A 1 111 ? -0.341 -9.471 1.608 1.00 98.94 111 ASP A N 1
ATOM 756 C CA . ASP A 1 111 ? -0.634 -8.161 2.160 1.00 98.94 111 ASP A CA 1
ATOM 757 C C . ASP A 1 111 ? -0.577 -7.055 1.101 1.00 98.94 111 ASP A C 1
ATOM 759 O O . ASP A 1 111 ? 0.156 -7.092 0.118 1.00 98.94 111 ASP A O 1
ATOM 763 N N . THR A 1 112 ? -1.363 -5.999 1.296 1.00 98.94 112 THR A N 1
ATOM 764 C CA . THR A 1 112 ? -1.258 -4.744 0.549 1.00 98.94 112 THR A CA 1
ATOM 765 C C . THR A 1 112 ? -0.882 -3.616 1.497 1.00 98.94 112 THR A C 1
ATOM 767 O O . THR A 1 112 ? -1.686 -3.195 2.334 1.00 98.94 112 THR A O 1
ATOM 770 N N . LEU A 1 113 ? 0.322 -3.073 1.327 1.00 98.94 113 LEU A N 1
ATOM 771 C CA . LEU A 1 113 ? 0.875 -2.019 2.171 1.00 98.94 113 LEU A CA 1
ATOM 772 C C . LEU A 1 113 ? 0.954 -0.696 1.411 1.00 98.94 113 LEU A C 1
ATOM 774 O O . LEU A 1 113 ? 1.636 -0.575 0.393 1.00 98.94 113 LEU A O 1
ATOM 778 N N . ASN A 1 114 ? 0.273 0.319 1.933 1.00 98.88 114 ASN A N 1
ATOM 779 C CA . ASN A 1 114 ? 0.330 1.687 1.437 1.00 98.88 114 ASN A CA 1
ATOM 780 C C . ASN A 1 114 ? 0.743 2.621 2.577 1.00 98.88 114 ASN A C 1
ATOM 782 O O . ASN A 1 114 ? -0.074 2.919 3.445 1.00 98.88 114 ASN A O 1
ATOM 786 N N . GLY A 1 115 ? 1.992 3.090 2.571 1.00 98.38 115 GLY A N 1
ATOM 787 C CA . GLY A 1 115 ? 2.500 4.037 3.573 1.00 98.38 115 GLY A CA 1
ATOM 788 C C . GLY A 1 115 ? 1.733 5.362 3.598 1.00 98.38 115 GLY A C 1
ATOM 789 O O . GLY A 1 115 ? 1.579 5.977 4.650 1.00 98.38 115 GLY A O 1
ATOM 790 N N . GLY A 1 116 ? 1.120 5.721 2.468 1.00 98.06 116 GLY A N 1
ATOM 791 C CA . GLY A 1 116 ? 0.559 7.040 2.249 1.00 98.06 116 GLY A CA 1
ATOM 792 C C . GLY A 1 116 ? 1.671 7.999 1.847 1.00 98.06 116 GLY A C 1
ATOM 793 O O . GLY A 1 116 ? 2.529 7.647 1.056 1.00 98.06 116 GLY A O 1
ATOM 794 N N . GLY A 1 117 ? 1.633 9.228 2.352 1.00 96.69 117 GLY A N 1
ATOM 795 C CA . GLY A 1 117 ? 2.742 10.150 2.121 1.00 96.69 117 GLY A CA 1
ATOM 796 C C . GLY A 1 117 ? 3.775 10.006 3.228 1.00 96.69 117 GLY A C 1
ATOM 797 O O . GLY A 1 117 ? 3.402 9.852 4.379 1.00 96.69 117 GLY A O 1
ATOM 798 N N . GLY A 1 118 ? 5.051 10.211 2.937 1.00 98.31 118 GLY A N 1
ATOM 799 C CA . GLY A 1 118 ? 6.080 10.028 3.956 1.00 98.31 118 GLY A CA 1
ATOM 800 C C . GLY A 1 118 ? 7.285 9.345 3.354 1.00 98.31 118 GLY A C 1
ATOM 801 O O . GLY A 1 118 ? 7.350 9.171 2.153 1.00 98.31 118 GLY A O 1
ATOM 802 N N . ALA A 1 119 ? 8.295 9.055 4.163 1.00 98.69 119 ALA A N 1
ATOM 803 C CA . ALA A 1 119 ? 9.352 8.137 3.756 1.00 98.69 119 ALA A CA 1
ATOM 804 C C . ALA A 1 119 ? 9.160 6.890 4.607 1.00 98.69 119 ALA A C 1
ATOM 806 O O . ALA A 1 119 ? 9.577 6.884 5.770 1.00 98.69 119 ALA A O 1
ATOM 807 N N . ASP A 1 120 ? 8.459 5.912 4.049 1.00 98.88 120 ASP A N 1
ATOM 808 C CA . ASP A 1 120 ? 7.858 4.836 4.828 1.00 98.88 120 ASP A CA 1
ATOM 809 C C . ASP A 1 120 ? 8.684 3.553 4.775 1.00 98.88 120 ASP A C 1
ATOM 811 O O . ASP A 1 120 ?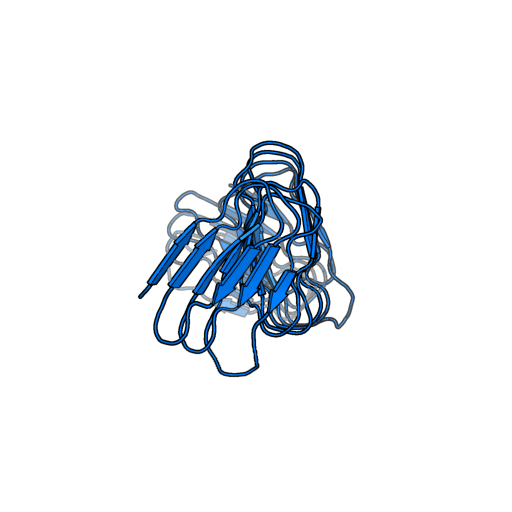 9.419 3.288 3.826 1.00 98.88 120 ASP A O 1
ATOM 815 N N . SER A 1 121 ? 8.579 2.736 5.819 1.00 98.88 121 SER A N 1
ATOM 816 C CA . SER A 1 121 ? 9.130 1.381 5.844 1.00 98.88 121 SER A CA 1
ATOM 817 C C . SER A 1 121 ? 7.990 0.394 5.643 1.00 98.88 121 SER A C 1
ATOM 819 O O . SER A 1 121 ? 7.137 0.267 6.521 1.00 98.88 121 SER A O 1
ATOM 821 N N . LEU A 1 122 ? 7.988 -0.316 4.518 1.00 98.88 122 LEU A N 1
ATOM 822 C CA . LEU A 1 122 ? 6.965 -1.295 4.160 1.00 98.88 122 LEU A CA 1
ATOM 823 C C . LEU A 1 122 ? 7.587 -2.697 4.196 1.00 98.88 122 LEU A C 1
ATOM 825 O O . LEU A 1 122 ? 8.503 -2.992 3.430 1.00 98.88 122 LEU A O 1
ATOM 829 N N . ILE A 1 123 ? 7.131 -3.526 5.130 1.00 98.88 123 ILE A N 1
ATOM 830 C CA . ILE A 1 123 ? 7.649 -4.873 5.394 1.00 98.88 123 ILE A CA 1
ATOM 831 C C . ILE A 1 123 ? 6.497 -5.842 5.129 1.00 98.88 123 ILE A C 1
ATOM 833 O O . ILE A 1 123 ? 5.542 -5.824 5.901 1.00 98.88 123 ILE A O 1
ATOM 837 N N . GLY A 1 124 ? 6.542 -6.625 4.053 1.00 98.50 124 GLY A N 1
ATOM 838 C CA . GLY A 1 124 ? 5.439 -7.519 3.682 1.00 98.50 124 GLY A CA 1
ATOM 839 C C . GLY A 1 124 ? 5.378 -8.695 4.639 1.00 98.50 124 GLY A C 1
ATOM 840 O O . GLY A 1 124 ? 4.574 -8.693 5.571 1.00 98.50 124 GLY A O 1
ATOM 841 N N . GLY A 1 125 ? 6.370 -9.577 4.556 1.00 98.50 125 GLY A N 1
ATOM 842 C CA . GLY A 1 125 ? 6.522 -10.682 5.490 1.00 98.50 125 GLY A CA 1
ATOM 843 C C . GLY A 1 125 ? 6.582 -12.020 4.779 1.00 98.50 125 GLY A C 1
ATOM 844 O O . GLY A 1 125 ? 7.656 -12.402 4.340 1.00 98.50 125 GLY A O 1
ATOM 845 N N . ALA A 1 126 ? 5.513 -12.808 4.802 1.00 98.44 126 ALA A N 1
ATOM 846 C CA . ALA A 1 126 ? 5.445 -14.071 4.074 1.00 98.44 126 ALA A CA 1
ATOM 847 C C . ALA A 1 126 ? 4.114 -14.175 3.337 1.00 98.44 126 ALA A C 1
ATOM 849 O O . ALA A 1 126 ? 3.070 -14.106 3.974 1.00 98.44 126 ALA A O 1
ATOM 850 N N . GLY A 1 127 ? 4.160 -14.504 2.055 1.00 98.62 127 GLY A N 1
ATOM 851 C CA . GLY A 1 127 ? 3.036 -14.410 1.131 1.00 98.62 127 GLY A CA 1
ATOM 852 C C . GLY A 1 127 ? 3.412 -13.526 -0.052 1.00 98.62 127 GLY A C 1
ATOM 853 O O . GLY A 1 127 ? 4.520 -13.015 -0.108 1.00 98.62 127 GLY A O 1
ATOM 854 N N . ASP A 1 128 ? 2.516 -13.431 -1.030 1.00 98.88 128 ASP A N 1
ATOM 855 C CA . ASP A 1 128 ? 2.703 -12.615 -2.228 1.00 98.88 128 ASP A CA 1
ATOM 856 C C . ASP A 1 128 ? 2.199 -11.191 -1.945 1.00 98.88 128 ASP A C 1
ATOM 858 O O . ASP A 1 128 ? 1.007 -10.889 -2.086 1.00 98.88 128 ASP A O 1
ATOM 862 N N . ASP A 1 129 ? 3.106 -10.309 -1.548 1.00 98.88 129 ASP A N 1
ATOM 863 C CA . ASP A 1 129 ? 2.785 -8.987 -1.031 1.00 98.88 129 ASP A CA 1
ATOM 864 C C . ASP A 1 129 ? 2.764 -7.905 -2.122 1.00 98.88 129 ASP A C 1
ATOM 866 O O . ASP A 1 129 ? 3.377 -7.989 -3.191 1.00 98.88 129 ASP A O 1
ATOM 870 N N . THR A 1 130 ? 2.020 -6.829 -1.869 1.00 98.94 130 THR A N 1
ATOM 871 C CA . THR A 1 130 ? 1.910 -5.661 -2.747 1.00 98.94 130 THR A CA 1
ATOM 872 C C . THR A 1 130 ? 2.227 -4.368 -2.005 1.00 98.94 130 THR A C 1
ATOM 874 O O . THR A 1 130 ? 1.505 -3.955 -1.100 1.00 98.94 130 THR A O 1
ATOM 877 N N . TYR A 1 131 ? 3.229 -3.632 -2.482 1.00 98.94 131 TYR A N 1
ATOM 878 C CA . TYR A 1 131 ? 3.618 -2.327 -1.940 1.00 98.94 131 TYR A CA 1
ATOM 879 C C . TYR A 1 131 ? 3.172 -1.205 -2.862 1.00 98.94 131 TYR A C 1
ATOM 881 O O . TYR A 1 131 ? 3.473 -1.206 -4.059 1.00 98.94 131 TYR A O 1
ATOM 889 N N . ILE A 1 132 ? 2.498 -0.206 -2.302 1.00 98.88 132 ILE A N 1
ATOM 890 C CA . ILE A 1 132 ? 2.227 1.055 -2.984 1.00 98.88 132 ILE A CA 1
ATOM 891 C C . ILE A 1 132 ? 3.340 2.033 -2.619 1.00 98.88 132 ILE A C 1
ATOM 893 O O . ILE A 1 132 ? 3.392 2.521 -1.496 1.00 98.88 132 ILE A O 1
ATOM 897 N N . VAL A 1 133 ? 4.224 2.304 -3.579 1.00 98.81 133 VAL A N 1
ATOM 898 C CA . VAL A 1 133 ? 5.354 3.226 -3.419 1.00 98.81 133 VAL A CA 1
ATOM 899 C C . VAL A 1 133 ? 5.065 4.511 -4.181 1.00 98.81 133 VAL A C 1
ATOM 901 O O . VAL A 1 133 ? 5.147 4.551 -5.416 1.00 98.81 133 VAL A O 1
ATOM 904 N N . ASP A 1 134 ? 4.729 5.575 -3.461 1.00 97.69 134 ASP A N 1
ATOM 905 C CA . ASP A 1 134 ? 4.415 6.881 -4.047 1.00 97.69 134 ASP A CA 1
ATOM 906 C C . ASP A 1 134 ? 5.450 7.965 -3.705 1.00 97.69 134 ASP A C 1
ATOM 908 O O . ASP A 1 134 ? 5.480 9.019 -4.358 1.00 97.69 134 ASP A O 1
ATOM 912 N N . HIS A 1 135 ? 6.367 7.667 -2.780 1.00 98.38 135 HIS A N 1
ATOM 913 C CA . HIS A 1 135 ? 7.401 8.579 -2.344 1.00 98.38 135 HIS A CA 1
ATOM 914 C C . HIS A 1 135 ? 8.802 7.963 -2.479 1.00 98.38 135 HIS A C 1
ATOM 916 O O . HIS A 1 135 ? 9.068 6.804 -2.188 1.00 98.38 135 HIS A O 1
ATOM 922 N N . ALA A 1 136 ? 9.767 8.770 -2.931 1.00 97.75 136 ALA A N 1
ATOM 923 C CA . ALA A 1 136 ? 11.129 8.298 -3.218 1.00 97.75 136 ALA A CA 1
ATOM 924 C C . ALA A 1 136 ? 11.927 7.880 -1.966 1.00 97.75 136 ALA A C 1
ATOM 926 O O . ALA A 1 136 ? 13.049 7.391 -2.084 1.00 97.75 136 ALA A O 1
ATOM 927 N N . GLY A 1 137 ? 11.389 8.165 -0.781 1.00 98.25 137 GLY A N 1
ATOM 928 C CA . GLY A 1 137 ? 11.948 7.756 0.502 1.00 98.25 137 GLY A CA 1
ATOM 929 C C . GLY A 1 137 ? 11.399 6.431 1.025 1.00 98.25 137 GLY A C 1
ATOM 930 O O . GLY A 1 137 ? 11.880 6.003 2.070 1.00 98.25 137 GLY A O 1
ATOM 931 N N . ASP A 1 138 ? 10.432 5.816 0.342 1.00 98.81 138 ASP A N 1
ATOM 932 C CA . ASP A 1 138 ? 9.848 4.551 0.780 1.00 98.81 138 ASP A CA 1
ATOM 933 C C . ASP A 1 138 ? 10.843 3.409 0.593 1.00 98.81 138 ASP A C 1
ATOM 935 O O . ASP A 1 138 ? 11.561 3.324 -0.410 1.00 98.81 138 ASP A O 1
ATOM 939 N N . ILE A 1 139 ? 10.879 2.520 1.576 1.00 98.75 139 ILE A N 1
ATOM 940 C CA . ILE A 1 139 ? 11.748 1.354 1.617 1.00 98.75 139 ILE A CA 1
ATOM 941 C C . ILE A 1 139 ? 10.863 0.121 1.715 1.00 98.75 139 ILE A C 1
ATOM 943 O O . ILE A 1 139 ? 10.195 -0.095 2.723 1.00 98.75 139 ILE A O 1
ATOM 947 N N . VAL A 1 140 ? 10.916 -0.703 0.673 1.00 98.88 140 VAL A N 1
ATOM 948 C CA . VAL A 1 140 ? 10.336 -2.047 0.663 1.00 98.88 140 VAL A CA 1
ATOM 949 C C . VAL A 1 140 ? 11.374 -3.017 1.213 1.00 98.88 140 VAL A C 1
ATOM 951 O O . VAL A 1 140 ? 12.537 -2.977 0.805 1.00 98.88 140 VAL A O 1
ATOM 954 N N . THR A 1 141 ? 10.973 -3.838 2.178 1.00 98.44 141 THR A N 1
ATOM 955 C CA . THR A 1 141 ? 11.833 -4.840 2.810 1.00 98.44 141 THR A CA 1
ATOM 956 C C . THR A 1 141 ? 11.187 -6.203 2.695 1.00 98.44 141 THR A C 1
ATOM 958 O O . THR A 1 141 ? 10.170 -6.423 3.343 1.00 98.44 141 THR A O 1
ATOM 961 N N . GLU A 1 142 ? 11.848 -7.100 1.966 1.00 98.06 142 GLU A N 1
ATOM 962 C CA . GLU A 1 142 ? 11.428 -8.487 1.809 1.00 98.06 142 GLU A CA 1
ATOM 963 C C . GLU A 1 142 ? 12.489 -9.502 2.214 1.00 98.06 142 GLU A C 1
ATOM 965 O O . GLU A 1 142 ? 13.668 -9.174 2.410 1.00 98.06 142 GLU A O 1
ATOM 970 N N . ALA A 1 143 ? 12.040 -10.741 2.414 1.00 95.88 143 ALA A N 1
ATOM 971 C CA . ALA A 1 143 ? 12.899 -11.864 2.746 1.00 95.88 143 ALA A CA 1
ATOM 972 C C . ALA A 1 143 ? 12.976 -12.867 1.592 1.00 95.88 143 ALA A C 1
ATOM 974 O O . ALA A 1 143 ? 11.989 -13.209 0.953 1.00 95.88 143 ALA A O 1
ATOM 975 N N . ALA A 1 144 ? 14.166 -13.427 1.374 1.00 95.31 144 ALA A N 1
ATOM 976 C CA . ALA A 1 144 ? 14.356 -14.446 0.350 1.00 95.31 144 ALA A CA 1
ATOM 977 C C . ALA A 1 144 ? 13.363 -15.614 0.513 1.00 95.31 144 ALA A C 1
ATOM 979 O O . ALA A 1 144 ? 13.324 -16.263 1.563 1.00 95.31 144 ALA A O 1
ATOM 980 N N . SER A 1 145 ? 12.646 -15.941 -0.569 1.00 94.19 145 SER A N 1
ATOM 981 C CA . SER A 1 145 ? 11.620 -17.000 -0.605 1.00 94.19 145 SER A CA 1
ATOM 982 C C . SER A 1 145 ? 10.401 -16.752 0.302 1.00 94.19 145 SER A C 1
ATOM 984 O O . SER A 1 145 ? 9.791 -17.726 0.753 1.00 94.19 145 SER A O 1
ATOM 986 N N . ALA A 1 146 ? 10.070 -15.487 0.583 1.00 95.94 146 ALA A N 1
ATOM 987 C CA . ALA A 1 146 ? 8.852 -15.088 1.289 1.00 95.94 146 ALA A CA 1
ATOM 988 C C . ALA A 1 146 ? 7.589 -15.169 0.421 1.00 95.94 146 ALA A C 1
ATOM 990 O O . ALA A 1 146 ? 6.537 -15.511 0.949 1.00 95.94 146 ALA A O 1
ATOM 991 N N . GLY A 1 147 ? 7.715 -14.983 -0.889 1.00 97.88 147 GLY A N 1
ATOM 992 C CA . GLY A 1 147 ? 6.597 -14.989 -1.823 1.00 97.88 147 GLY A CA 1
ATOM 993 C C . GLY A 1 147 ? 7.042 -14.570 -3.215 1.00 97.88 147 GLY A C 1
ATOM 994 O O . GLY A 1 147 ? 8.206 -14.753 -3.576 1.00 97.88 147 GLY A O 1
ATOM 995 N N . THR A 1 148 ? 6.088 -14.105 -4.017 1.00 98.44 148 THR A N 1
ATOM 996 C CA . THR A 1 148 ? 6.309 -13.377 -5.269 1.00 98.44 148 THR A CA 1
ATOM 997 C C . THR A 1 148 ? 5.706 -11.984 -5.153 1.00 98.44 148 THR A C 1
ATOM 999 O O . THR A 1 148 ? 4.495 -11.791 -5.298 1.00 98.44 148 THR A O 1
ATOM 1002 N N . ASP A 1 149 ? 6.571 -11.003 -4.959 1.00 98.75 149 ASP A N 1
ATOM 1003 C CA . ASP A 1 149 ? 6.182 -9.714 -4.414 1.00 98.75 149 ASP A CA 1
ATOM 1004 C C . ASP A 1 149 ? 6.115 -8.626 -5.484 1.00 98.75 149 ASP A C 1
ATOM 1006 O O . ASP A 1 149 ? 6.844 -8.627 -6.482 1.00 98.75 149 ASP A O 1
ATOM 1010 N N . THR A 1 150 ? 5.201 -7.672 -5.298 1.00 98.88 150 THR A N 1
ATOM 1011 C CA . THR A 1 150 ? 4.892 -6.644 -6.295 1.00 98.88 150 THR A CA 1
ATOM 1012 C C . THR A 1 150 ? 5.023 -5.235 -5.743 1.00 98.88 150 THR A C 1
ATOM 1014 O O . THR A 1 150 ? 4.259 -4.799 -4.887 1.00 98.88 150 THR A O 1
ATOM 1017 N N . VAL A 1 151 ? 5.895 -4.432 -6.349 1.00 98.94 151 VAL A N 1
ATOM 1018 C CA . VAL A 1 151 ? 5.858 -2.976 -6.186 1.00 98.94 151 VAL A CA 1
ATOM 1019 C C . VAL A 1 151 ? 4.967 -2.349 -7.247 1.00 98.94 151 VAL A C 1
ATOM 1021 O O . VAL A 1 151 ? 5.153 -2.535 -8.451 1.00 98.94 151 VAL A O 1
ATOM 1024 N N . ARG A 1 152 ? 4.027 -1.517 -6.799 1.00 98.94 152 ARG A N 1
ATOM 1025 C CA . ARG A 1 152 ? 3.237 -0.618 -7.639 1.00 98.94 152 ARG A CA 1
ATOM 1026 C C . ARG A 1 152 ? 3.634 0.815 -7.342 1.00 98.94 152 ARG A C 1
ATOM 1028 O O . ARG A 1 152 ? 3.536 1.256 -6.202 1.00 98.94 152 ARG A O 1
ATOM 1035 N N . THR A 1 153 ? 4.047 1.564 -8.360 1.00 98.81 153 THR A N 1
ATOM 1036 C CA . THR A 1 153 ? 4.572 2.918 -8.139 1.00 98.81 153 THR A CA 1
ATOM 1037 C C . THR A 1 153 ? 4.020 3.966 -9.093 1.00 98.81 153 THR A C 1
ATOM 1039 O O . THR A 1 153 ? 3.696 3.687 -10.248 1.00 98.81 153 THR A O 1
ATOM 1042 N N . THR A 1 154 ? 3.930 5.203 -8.604 1.00 98.31 154 THR A N 1
ATOM 1043 C CA . THR A 1 154 ? 3.686 6.408 -9.412 1.00 98.31 154 THR A CA 1
ATOM 1044 C C . THR A 1 154 ? 4.943 7.259 -9.609 1.00 98.31 154 THR A C 1
ATOM 1046 O O . THR A 1 154 ? 4.875 8.299 -10.269 1.00 98.31 154 THR A O 1
ATOM 1049 N N . LEU A 1 155 ? 6.087 6.852 -9.050 1.00 98.50 155 LEU A N 1
ATOM 1050 C CA . LEU A 1 155 ? 7.352 7.571 -9.185 1.00 98.50 155 LEU A CA 1
ATOM 1051 C C . LEU A 1 155 ? 7.823 7.584 -10.640 1.00 98.50 155 LEU A C 1
ATOM 1053 O O . LEU A 1 155 ? 7.628 6.628 -11.378 1.00 98.50 155 LEU A O 1
ATOM 1057 N N . ALA A 1 156 ? 8.498 8.657 -11.053 1.00 98.44 156 ALA A N 1
ATOM 1058 C CA . ALA A 1 156 ? 9.061 8.750 -12.404 1.00 98.44 156 ALA A CA 1
ATOM 1059 C C . ALA A 1 156 ? 10.206 7.747 -12.649 1.00 98.44 156 ALA A C 1
ATOM 1061 O O . ALA A 1 156 ? 10.550 7.466 -13.794 1.00 98.44 156 ALA A O 1
ATOM 1062 N N . SER A 1 157 ? 10.819 7.229 -11.583 1.00 98.69 157 SER A N 1
ATOM 1063 C CA . SER A 1 157 ? 11.811 6.163 -11.654 1.00 98.69 157 SER A CA 1
ATOM 1064 C C . SER A 1 157 ? 11.796 5.341 -10.374 1.00 98.69 157 SER A C 1
ATOM 1066 O O . SER A 1 157 ? 11.653 5.910 -9.291 1.00 98.69 157 SER A O 1
ATOM 1068 N N . TYR A 1 158 ? 11.966 4.028 -10.509 1.00 98.81 158 TYR A N 1
ATOM 1069 C CA . TYR A 1 158 ? 12.086 3.113 -9.384 1.00 98.81 158 TYR A CA 1
ATOM 1070 C C . TYR A 1 158 ? 13.011 1.942 -9.722 1.00 98.81 158 TYR A C 1
ATOM 1072 O O . TYR A 1 158 ? 13.022 1.458 -10.855 1.00 98.81 158 TYR A O 1
ATOM 1080 N N . THR A 1 159 ? 13.777 1.498 -8.729 1.00 98.81 159 THR A N 1
ATOM 1081 C CA . THR A 1 159 ? 14.616 0.300 -8.799 1.00 98.81 159 THR A CA 1
ATOM 1082 C C . THR A 1 159 ? 14.125 -0.681 -7.751 1.00 98.81 159 THR A C 1
ATOM 1084 O O . THR A 1 159 ? 14.030 -0.298 -6.586 1.00 98.81 159 THR A O 1
ATOM 1087 N N . LEU A 1 160 ? 13.818 -1.915 -8.154 1.00 98.75 160 LEU A N 1
ATOM 1088 C CA . LEU A 1 160 ? 13.426 -2.965 -7.219 1.00 98.75 160 LEU A CA 1
ATOM 1089 C C . LEU A 1 160 ? 14.535 -3.208 -6.183 1.00 98.75 160 LEU A C 1
ATOM 1091 O O . LEU A 1 160 ? 15.724 -3.257 -6.512 1.00 98.75 160 LEU A O 1
ATOM 1095 N N . GLY A 1 161 ? 14.125 -3.360 -4.922 1.00 97.69 161 GLY A N 1
ATOM 1096 C CA . GLY A 1 161 ? 14.980 -3.901 -3.865 1.00 97.69 161 GLY A CA 1
ATOM 1097 C C . GLY A 1 161 ? 15.316 -5.369 -4.127 1.00 97.69 161 GLY A C 1
ATOM 1098 O O . GLY A 1 161 ? 14.837 -5.950 -5.097 1.00 97.69 161 GLY A O 1
ATOM 1099 N N . SER A 1 162 ? 16.152 -5.982 -3.288 1.00 97.06 162 SER A N 1
ATOM 1100 C CA . SER A 1 162 ? 16.323 -7.438 -3.345 1.00 97.06 162 SER A CA 1
ATOM 1101 C C . SER A 1 162 ? 15.017 -8.146 -2.991 1.00 97.06 162 SER A C 1
ATOM 1103 O O . SER A 1 162 ? 14.183 -7.563 -2.304 1.00 97.06 162 SER A O 1
ATOM 1105 N N . ASP A 1 163 ? 14.883 -9.398 -3.435 1.00 98.31 163 ASP A N 1
ATOM 1106 C CA . ASP A 1 163 ? 13.790 -10.289 -3.017 1.00 98.31 163 ASP A CA 1
ATOM 1107 C C . ASP A 1 163 ? 12.388 -9.791 -3.421 1.00 98.31 163 ASP A C 1
ATOM 1109 O O . ASP A 1 163 ? 11.411 -10.161 -2.799 1.00 98.31 163 ASP A O 1
ATOM 1113 N N . VAL A 1 164 ? 12.301 -8.939 -4.453 1.00 98.62 164 VAL A N 1
ATOM 1114 C CA . VAL A 1 164 ? 11.034 -8.508 -5.064 1.00 98.62 164 VAL A CA 1
ATOM 1115 C C . VAL A 1 164 ? 11.065 -8.814 -6.556 1.00 98.62 164 VAL A C 1
ATOM 1117 O O . VAL A 1 164 ? 12.010 -8.435 -7.254 1.00 98.62 164 VAL A O 1
ATOM 1120 N N . GLU A 1 165 ? 10.028 -9.468 -7.067 1.00 98.69 165 GLU A N 1
ATOM 1121 C CA . GLU A 1 165 ? 10.003 -10.005 -8.428 1.00 98.69 165 GLU A CA 1
ATOM 1122 C C . GLU A 1 165 ? 9.282 -9.081 -9.413 1.00 98.69 165 GLU A C 1
ATOM 1124 O O . GLU A 1 165 ? 9.648 -9.029 -10.590 1.00 98.69 165 GLU A O 1
ATOM 1129 N N . HIS A 1 166 ? 8.262 -8.340 -8.972 1.00 98.88 166 HIS A N 1
ATOM 1130 C CA . HIS A 1 166 ? 7.389 -7.591 -9.871 1.00 98.88 166 HIS A CA 1
ATOM 1131 C C . HIS A 1 166 ? 7.430 -6.077 -9.649 1.00 98.88 166 HIS A C 1
ATOM 1133 O O . HIS A 1 166 ? 7.310 -5.570 -8.535 1.00 98.88 166 HIS A O 1
ATOM 1139 N N . LEU A 1 167 ? 7.495 -5.332 -10.754 1.00 98.88 167 LEU A N 1
ATOM 1140 C CA . LEU A 1 167 ? 7.363 -3.878 -10.780 1.00 98.88 167 LEU A CA 1
ATOM 1141 C C . LEU A 1 167 ? 6.263 -3.471 -11.757 1.00 98.88 167 LEU A C 1
ATOM 1143 O O . LEU A 1 167 ? 6.342 -3.745 -12.950 1.00 98.88 167 LEU A O 1
ATOM 1147 N N . THR A 1 168 ? 5.245 -2.771 -11.266 1.00 98.88 168 THR A N 1
ATOM 1148 C CA . THR A 1 168 ? 4.163 -2.226 -12.092 1.00 98.88 168 THR A CA 1
ATOM 1149 C C . THR A 1 168 ? 4.080 -0.715 -11.930 1.00 98.88 168 THR A C 1
ATOM 1151 O O . THR A 1 168 ? 3.800 -0.197 -10.846 1.00 98.88 168 THR A O 1
ATOM 1154 N N . TYR A 1 169 ? 4.262 0.018 -13.022 1.00 98.81 169 TYR A N 1
ATOM 1155 C CA . TYR A 1 169 ? 3.984 1.444 -13.038 1.00 98.81 169 TYR A CA 1
ATOM 1156 C C . TYR A 1 169 ? 2.477 1.692 -13.131 1.00 98.81 169 TYR A C 1
ATOM 1158 O O . TYR A 1 169 ? 1.798 1.206 -14.030 1.00 98.81 169 TYR A O 1
ATOM 1166 N N . ILE A 1 170 ? 1.942 2.463 -12.186 1.00 98.44 170 ILE A N 1
ATOM 1167 C CA . ILE A 1 170 ? 0.516 2.825 -12.122 1.00 98.44 170 ILE A CA 1
ATOM 1168 C C . ILE A 1 170 ? 0.280 4.326 -12.337 1.00 98.44 170 ILE A C 1
ATOM 1170 O O . ILE A 1 170 ? -0.833 4.820 -12.146 1.00 98.44 170 ILE A O 1
ATOM 1174 N N . GLY A 1 171 ? 1.323 5.067 -12.713 1.00 98.00 171 GLY A N 1
ATOM 1175 C CA . GLY A 1 171 ? 1.204 6.459 -13.124 1.00 98.00 171 GLY A CA 1
ATOM 1176 C C . GLY A 1 171 ? 0.857 6.609 -14.607 1.00 98.00 171 GLY A C 1
ATOM 1177 O O . GLY A 1 171 ? 0.542 5.656 -15.314 1.00 98.00 171 GLY A O 1
ATOM 1178 N N . THR A 1 172 ? 0.901 7.849 -15.091 1.00 97.25 172 THR A N 1
ATOM 1179 C CA . THR A 1 172 ? 0.553 8.190 -16.483 1.00 97.25 172 THR A CA 1
ATOM 1180 C C . THR A 1 172 ? 1.673 8.913 -17.232 1.00 97.25 172 THR A C 1
ATOM 1182 O O . THR A 1 172 ? 1.475 9.316 -18.376 1.00 97.25 172 THR A O 1
ATOM 1185 N N . ALA A 1 173 ? 2.795 9.194 -16.567 1.00 97.94 173 ALA A N 1
ATOM 1186 C CA . ALA A 1 173 ? 3.937 9.891 -17.151 1.00 97.94 173 ALA A CA 1
ATOM 1187 C C . ALA A 1 173 ? 4.974 8.885 -17.663 1.00 97.94 173 ALA A C 1
ATOM 1189 O O . ALA A 1 173 ? 4.823 7.692 -17.449 1.00 97.94 173 ALA A O 1
ATOM 1190 N N . ALA A 1 174 ? 6.023 9.376 -18.327 1.00 98.25 174 ALA A N 1
ATOM 1191 C CA . ALA A 1 174 ? 7.163 8.534 -18.671 1.00 98.25 174 ALA A CA 1
ATOM 1192 C C . ALA A 1 174 ? 7.824 7.988 -17.397 1.00 98.25 174 ALA A C 1
ATOM 1194 O O . ALA A 1 174 ? 8.040 8.739 -16.436 1.00 98.25 174 ALA A O 1
ATOM 1195 N N . PHE A 1 175 ? 8.167 6.710 -17.428 1.00 98.75 175 PHE A N 1
ATOM 1196 C CA . PHE A 1 175 ? 8.674 5.941 -16.307 1.00 98.75 175 PHE A CA 1
ATOM 1197 C C . PHE A 1 175 ? 10.029 5.305 -16.619 1.00 98.75 175 PHE A C 1
ATOM 1199 O O . PHE A 1 175 ? 10.315 4.907 -17.748 1.00 98.75 175 PHE A O 1
ATOM 1206 N N . VAL A 1 176 ? 10.877 5.201 -15.596 1.00 98.88 176 VAL A N 1
ATOM 1207 C CA . VAL A 1 176 ? 12.110 4.410 -15.632 1.00 98.88 176 VAL A CA 1
ATOM 1208 C C . VAL A 1 176 ? 12.037 3.311 -14.574 1.00 98.88 176 VAL A C 1
ATOM 1210 O O . VAL A 1 176 ? 12.300 3.573 -13.398 1.00 98.88 176 VAL A O 1
ATOM 1213 N N . GLY A 1 177 ? 11.702 2.094 -14.997 1.00 98.88 177 GLY A N 1
ATOM 1214 C CA . GLY A 1 177 ? 11.668 0.905 -14.145 1.00 98.88 177 GLY A CA 1
ATOM 1215 C C . GLY A 1 177 ? 12.954 0.102 -14.266 1.00 98.88 177 GLY A C 1
ATOM 1216 O O . GLY A 1 177 ? 13.423 -0.146 -15.375 1.00 98.88 177 GLY A O 1
ATOM 1217 N N . ILE A 1 178 ? 13.540 -0.281 -13.136 1.00 98.88 178 ILE A N 1
ATOM 1218 C CA . ILE A 1 178 ? 14.771 -1.073 -13.082 1.00 98.88 178 ILE A CA 1
ATOM 1219 C C . ILE A 1 178 ? 14.524 -2.263 -12.151 1.00 98.88 178 ILE A C 1
ATOM 1221 O O . ILE A 1 178 ? 14.076 -2.061 -11.022 1.00 98.88 178 ILE A O 1
ATOM 1225 N N . GLY A 1 179 ? 14.790 -3.479 -12.615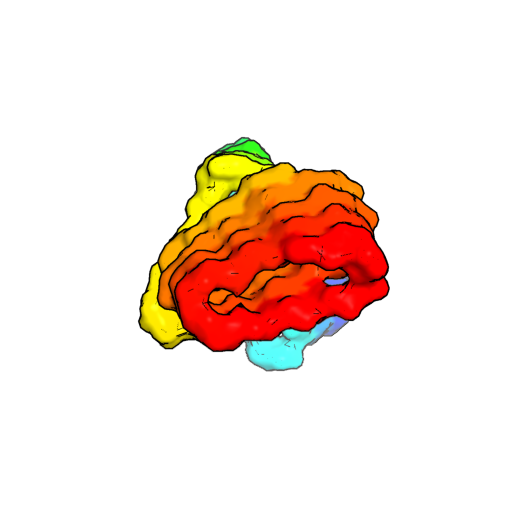 1.00 98.81 179 GLY A N 1
ATOM 1226 C CA . GLY A 1 179 ? 14.735 -4.688 -11.802 1.00 98.81 179 GLY A CA 1
ATOM 1227 C C . GLY A 1 179 ? 15.990 -4.884 -10.947 1.00 98.81 179 GLY A C 1
ATOM 1228 O O . GLY A 1 179 ? 16.710 -3.930 -10.630 1.00 98.81 179 GLY A O 1
ATOM 1229 N N . ASN A 1 180 ? 16.220 -6.121 -10.527 1.00 98.62 180 ASN A N 1
ATOM 1230 C CA . ASN A 1 180 ? 17.295 -6.549 -9.646 1.00 98.62 180 ASN A CA 1
ATOM 1231 C C . ASN A 1 180 ? 18.058 -7.735 -10.275 1.00 98.62 180 ASN A C 1
ATOM 1233 O O . ASN A 1 180 ? 18.399 -7.684 -11.452 1.00 98.62 180 ASN A O 1
ATOM 1237 N N . SER A 1 181 ? 18.463 -8.726 -9.477 1.00 98.31 181 SER A N 1
ATOM 1238 C CA . SER A 1 181 ? 19.200 -9.907 -9.952 1.00 98.31 181 SER A CA 1
ATOM 1239 C C . SER A 1 181 ? 18.349 -11.180 -10.034 1.00 98.31 181 SER A C 1
ATOM 1241 O O . SER A 1 181 ? 18.905 -12.280 -10.091 1.00 98.31 181 SER A O 1
ATOM 1243 N N . LEU A 1 182 ? 17.034 -11.047 -9.872 1.00 98.38 182 LEU A N 1
ATOM 1244 C CA . LEU A 1 182 ? 16.045 -12.118 -9.956 1.00 98.38 182 LEU A CA 1
ATOM 1245 C C . LEU A 1 182 ? 15.385 -12.094 -11.334 1.00 98.38 182 LEU A C 1
ATOM 1247 O O . LEU A 1 182 ? 15.515 -11.130 -12.071 1.00 98.38 182 LEU A O 1
ATOM 1251 N N . ASP A 1 183 ? 14.611 -13.128 -11.648 1.00 98.69 183 ASP A N 1
ATOM 1252 C CA . ASP A 1 183 ? 13.749 -13.121 -12.830 1.00 98.69 183 ASP A CA 1
ATOM 1253 C C . ASP A 1 183 ? 12.598 -12.120 -12.592 1.00 98.69 183 ASP A C 1
ATOM 1255 O O . ASP A 1 183 ? 11.632 -12.439 -11.891 1.00 98.69 183 ASP A O 1
ATOM 1259 N N . ASN A 1 184 ? 12.695 -10.895 -13.123 1.00 98.88 184 ASN A N 1
ATOM 1260 C CA . ASN A 1 184 ? 11.715 -9.845 -12.855 1.00 98.88 184 ASN A CA 1
ATOM 1261 C C . ASN A 1 184 ? 10.602 -9.771 -13.905 1.00 98.88 184 ASN A C 1
ATOM 1263 O O . ASN A 1 184 ? 10.830 -9.930 -15.102 1.00 98.88 184 ASN A O 1
ATOM 1267 N N . THR A 1 185 ? 9.387 -9.405 -13.480 1.00 98.88 185 THR A N 1
ATOM 1268 C CA . THR A 1 185 ? 8.338 -8.923 -14.398 1.00 98.88 185 THR A CA 1
ATOM 1269 C C . THR A 1 185 ? 8.141 -7.427 -14.215 1.00 98.88 185 THR A C 1
ATOM 1271 O O . THR A 1 185 ? 7.703 -6.973 -13.157 1.00 98.88 185 THR A O 1
ATOM 1274 N N . ILE A 1 186 ? 8.422 -6.647 -15.259 1.00 98.88 186 ILE A N 1
ATOM 1275 C CA . ILE A 1 186 ? 8.323 -5.186 -15.223 1.00 98.88 186 ILE A CA 1
ATOM 1276 C C . ILE A 1 186 ? 7.285 -4.719 -16.241 1.00 98.88 186 ILE A C 1
ATOM 1278 O O . ILE A 1 186 ? 7.412 -4.981 -17.436 1.00 98.88 186 ILE A O 1
ATOM 1282 N N . THR A 1 187 ? 6.268 -4.004 -15.761 1.00 98.81 187 THR A N 1
ATOM 1283 C CA . THR A 1 187 ? 5.205 -3.413 -16.582 1.00 98.81 187 THR A CA 1
ATOM 1284 C C . THR A 1 187 ? 5.234 -1.886 -16.493 1.00 98.81 187 THR A C 1
ATOM 1286 O O . THR A 1 187 ? 5.117 -1.322 -15.402 1.00 98.81 187 THR A O 1
ATOM 1289 N N . GLY A 1 188 ? 5.393 -1.228 -17.641 1.00 98.50 188 GLY A N 1
ATOM 1290 C CA . GLY A 1 188 ? 5.286 0.218 -17.823 1.00 98.50 188 GLY A CA 1
ATOM 1291 C C . GLY A 1 188 ? 3.838 0.708 -17.934 1.00 98.50 188 GLY A C 1
ATOM 1292 O O . GLY A 1 188 ? 2.884 0.007 -17.591 1.00 98.50 188 GLY A O 1
ATOM 1293 N N . GLY A 1 189 ? 3.678 1.957 -18.358 1.00 97.75 189 GLY A N 1
ATOM 1294 C CA . GLY A 1 189 ? 2.413 2.667 -18.469 1.00 97.75 189 GLY A CA 1
ATOM 1295 C C . GLY A 1 189 ? 1.973 2.907 -19.913 1.00 97.75 189 GLY A C 1
ATOM 1296 O O . GLY A 1 189 ? 1.985 2.023 -20.760 1.00 97.75 189 GLY A O 1
ATOM 1297 N N . ALA A 1 190 ? 1.444 4.108 -20.156 1.00 97.12 190 ALA A N 1
ATOM 1298 C CA . ALA A 1 190 ? 0.948 4.533 -21.469 1.00 97.12 190 ALA A CA 1
ATOM 1299 C C . ALA A 1 190 ? 1.850 5.586 -22.149 1.00 97.12 190 ALA A C 1
ATOM 1301 O O . ALA A 1 190 ? 1.488 6.143 -23.192 1.00 97.12 190 ALA A O 1
ATOM 1302 N N . ALA A 1 191 ? 2.957 5.948 -21.501 1.00 97.88 191 ALA A N 1
ATOM 1303 C CA . ALA A 1 191 ? 3.915 6.932 -21.980 1.00 97.88 191 ALA A CA 1
ATOM 1304 C C . ALA A 1 191 ? 5.150 6.221 -22.548 1.00 97.88 191 ALA A C 1
ATOM 1306 O O . ALA A 1 191 ? 5.238 5.011 -22.505 1.00 97.88 191 ALA A O 1
ATOM 1307 N N . ALA A 1 192 ? 6.095 6.977 -23.114 1.00 98.12 192 ALA A N 1
ATOM 1308 C CA . ALA A 1 192 ? 7.358 6.397 -23.563 1.00 98.12 192 ALA A CA 1
ATOM 1309 C C . ALA A 1 192 ? 8.248 6.077 -22.355 1.00 98.12 192 ALA A C 1
ATOM 1311 O O . ALA A 1 192 ? 8.835 6.990 -21.760 1.00 98.12 192 ALA A O 1
ATOM 1312 N N . ASP A 1 193 ? 8.350 4.798 -22.028 1.00 98.69 193 ASP A N 1
ATOM 1313 C CA . ASP A 1 193 ? 8.994 4.298 -20.825 1.00 98.69 193 ASP A CA 1
ATOM 1314 C C . ASP A 1 193 ? 10.375 3.703 -21.114 1.00 98.69 193 ASP A C 1
ATOM 1316 O O . ASP A 1 193 ? 10.773 3.415 -22.244 1.00 98.69 193 ASP A O 1
ATOM 1320 N N . THR A 1 194 ? 11.182 3.566 -20.069 1.00 98.75 194 THR A N 1
ATOM 1321 C CA . THR A 1 194 ? 12.422 2.793 -20.094 1.00 98.75 194 THR A CA 1
ATOM 1322 C C . THR A 1 194 ? 12.335 1.715 -19.039 1.00 98.75 194 THR A C 1
ATOM 1324 O O . THR A 1 194 ? 12.311 2.032 -17.853 1.00 98.75 194 THR A O 1
ATOM 1327 N N . LEU A 1 195 ? 12.401 0.459 -19.457 1.00 98.88 195 LEU A N 1
ATOM 1328 C CA . LEU A 1 195 ? 12.454 -0.680 -18.555 1.00 98.88 195 LEU A CA 1
ATOM 1329 C C . LEU A 1 195 ? 13.818 -1.360 -18.686 1.00 98.88 195 LEU A C 1
ATOM 1331 O O . LEU A 1 195 ? 14.289 -1.596 -19.799 1.00 98.88 195 LEU A O 1
ATOM 1335 N N . ALA A 1 196 ? 14.462 -1.635 -17.557 1.00 98.88 196 ALA A N 1
ATOM 1336 C CA . ALA A 1 196 ? 15.692 -2.408 -17.477 1.00 98.88 196 ALA A CA 1
ATOM 1337 C C . ALA A 1 196 ? 15.475 -3.607 -16.547 1.00 98.88 196 ALA A C 1
ATOM 1339 O O . ALA A 1 196 ? 15.162 -3.382 -15.384 1.00 98.88 196 ALA A O 1
ATOM 1340 N N . GLY A 1 197 ? 15.620 -4.835 -17.041 1.00 98.69 197 GLY A N 1
ATOM 1341 C CA . GLY A 1 197 ? 15.423 -6.063 -16.267 1.00 98.69 197 GLY A CA 1
ATOM 1342 C C . GLY A 1 197 ? 16.525 -6.264 -15.229 1.00 98.69 197 GLY A C 1
ATOM 1343 O O . GLY A 1 197 ? 16.274 -6.137 -14.039 1.00 98.69 197 GLY A O 1
ATOM 1344 N N . GLY A 1 198 ? 17.776 -6.359 -15.676 1.00 98.44 198 GLY A N 1
ATOM 1345 C CA . GLY A 1 198 ? 18.931 -6.524 -14.798 1.00 98.44 198 GLY A CA 1
ATOM 1346 C C . GLY A 1 198 ? 19.673 -7.819 -15.096 1.00 98.44 198 GLY A C 1
ATOM 1347 O O . GLY A 1 198 ? 20.113 -8.027 -16.228 1.00 98.44 198 GLY A O 1
ATOM 1348 N N . ASP A 1 199 ? 19.905 -8.626 -14.065 1.00 98.50 199 ASP A N 1
ATOM 1349 C CA . ASP A 1 199 ? 20.314 -10.021 -14.240 1.00 98.50 199 ASP A CA 1
ATOM 1350 C C . ASP A 1 199 ? 19.091 -10.909 -14.000 1.00 98.50 199 ASP A C 1
ATOM 1352 O O . ASP A 1 199 ? 18.305 -10.595 -13.119 1.00 98.50 199 ASP A O 1
ATOM 1356 N N . GLY A 1 200 ? 18.999 -12.058 -14.667 1.00 98.44 200 GLY A N 1
ATOM 1357 C CA . GLY A 1 200 ? 17.850 -12.959 -14.531 1.00 98.44 200 GLY A CA 1
ATOM 1358 C C . GLY A 1 200 ? 17.109 -13.102 -15.855 1.00 98.44 200 GLY A C 1
ATOM 1359 O O . GLY A 1 200 ? 17.484 -12.522 -16.862 1.00 98.44 200 GLY A O 1
ATOM 1360 N N . ASN A 1 201 ? 16.094 -13.953 -15.905 1.00 98.81 201 ASN A N 1
ATOM 1361 C CA . ASN A 1 201 ? 15.262 -14.104 -17.097 1.00 98.81 201 ASN A CA 1
ATOM 1362 C C . ASN A 1 201 ? 14.059 -13.171 -16.984 1.00 98.81 201 ASN A C 1
ATOM 1364 O O . ASN A 1 201 ? 13.013 -13.552 -16.451 1.00 98.81 201 ASN A O 1
ATOM 1368 N N . ASP A 1 202 ? 14.207 -11.949 -17.478 1.00 98.88 202 ASP A N 1
ATOM 1369 C CA . ASP A 1 202 ? 13.217 -10.906 -17.238 1.00 98.88 202 ASP A CA 1
ATOM 1370 C C . ASP A 1 202 ? 12.057 -10.948 -18.237 1.00 98.88 202 ASP A C 1
ATOM 1372 O O . ASP A 1 202 ? 12.213 -11.308 -19.402 1.00 98.88 202 ASP A O 1
ATOM 1376 N N . THR A 1 203 ? 10.868 -10.521 -17.811 1.00 98.81 203 THR A N 1
ATOM 1377 C CA . THR A 1 203 ? 9.732 -10.216 -18.688 1.00 98.81 203 THR A CA 1
ATOM 1378 C C . THR A 1 203 ? 9.445 -8.722 -18.656 1.00 98.81 203 THR A C 1
ATOM 1380 O O . THR A 1 203 ? 8.987 -8.181 -17.650 1.00 98.81 203 THR A O 1
ATOM 1383 N N . LEU A 1 204 ? 9.674 -8.047 -19.782 1.00 98.81 204 LEU A N 1
ATOM 1384 C CA . LEU A 1 204 ? 9.494 -6.604 -19.913 1.00 98.81 204 LEU A CA 1
ATOM 1385 C C . LEU A 1 204 ? 8.296 -6.284 -20.803 1.00 98.81 204 LEU A C 1
ATOM 1387 O O . LEU A 1 204 ? 8.263 -6.658 -21.976 1.00 98.81 204 LEU A O 1
ATOM 1391 N N . ASN A 1 205 ? 7.331 -5.554 -20.251 1.00 98.62 205 ASN A N 1
ATOM 1392 C CA . ASN A 1 205 ? 6.172 -5.031 -20.960 1.00 98.62 205 ASN A CA 1
ATOM 1393 C C . ASN A 1 205 ? 6.146 -3.508 -20.848 1.00 98.62 205 ASN A C 1
ATOM 1395 O O . ASN A 1 205 ? 5.797 -2.983 -19.794 1.00 98.62 205 ASN A O 1
ATOM 1399 N N . GLY A 1 206 ? 6.502 -2.802 -21.922 1.00 97.88 206 GLY A N 1
ATOM 1400 C CA . GLY A 1 206 ? 6.471 -1.334 -21.954 1.00 97.88 206 GLY A CA 1
ATOM 1401 C C . GLY A 1 206 ? 5.073 -0.754 -21.728 1.00 97.88 206 GLY A C 1
ATOM 1402 O O . GLY A 1 206 ? 4.934 0.305 -21.124 1.00 97.88 206 GLY A O 1
ATOM 1403 N N . GLY A 1 207 ? 4.038 -1.518 -22.088 1.00 97.31 207 GLY A N 1
ATOM 1404 C CA . GLY A 1 207 ? 2.684 -1.008 -22.200 1.00 97.31 207 GLY A CA 1
ATOM 1405 C C . GLY A 1 207 ? 2.526 -0.221 -23.496 1.00 97.31 207 GLY A C 1
ATOM 1406 O O . GLY A 1 207 ? 3.202 -0.483 -24.482 1.00 97.31 207 GLY A O 1
ATOM 1407 N N . ALA A 1 208 ? 1.609 0.744 -23.506 1.00 96.38 208 ALA A N 1
ATOM 1408 C CA . ALA A 1 208 ? 1.487 1.609 -24.670 1.00 96.38 208 ALA A CA 1
ATOM 1409 C C . ALA A 1 208 ? 2.575 2.679 -24.607 1.00 96.38 208 ALA A C 1
ATOM 1411 O O . ALA A 1 208 ? 2.757 3.311 -23.581 1.00 96.38 208 ALA A O 1
ATOM 1412 N N . GLY A 1 209 ? 3.198 3.005 -25.725 1.00 96.94 209 GLY A N 1
ATOM 1413 C CA . GLY A 1 209 ? 4.288 3.972 -25.688 1.00 96.94 209 GLY A CA 1
ATOM 1414 C C . GLY A 1 209 ? 5.209 3.736 -26.856 1.00 96.94 209 GLY A C 1
ATOM 1415 O O . GLY A 1 209 ? 4.865 2.995 -27.757 1.00 96.94 209 GLY A O 1
ATOM 1416 N N . ALA A 1 210 ? 6.334 4.427 -26.909 1.00 98.12 210 ALA A N 1
ATOM 1417 C CA . ALA A 1 210 ? 7.444 3.974 -27.735 1.00 98.12 210 ALA A CA 1
ATOM 1418 C C . ALA A 1 210 ? 8.566 3.723 -26.744 1.00 98.12 210 ALA A C 1
ATOM 1420 O O . ALA A 1 210 ? 9.227 4.677 -26.315 1.00 98.12 210 ALA A O 1
ATOM 1421 N N . ASP A 1 211 ? 8.679 2.474 -26.316 1.00 98.69 211 ASP A N 1
ATOM 1422 C CA . ASP A 1 211 ? 9.382 2.136 -25.091 1.00 98.69 211 ASP A CA 1
ATOM 1423 C C . ASP A 1 211 ? 10.798 1.662 -25.372 1.00 98.69 211 ASP A C 1
ATOM 1425 O O . ASP A 1 211 ? 11.151 1.235 -26.470 1.00 98.69 211 ASP A O 1
ATOM 1429 N N . ARG A 1 212 ? 11.652 1.765 -24.360 1.00 98.50 212 ARG A N 1
ATOM 1430 C CA . ARG A 1 212 ? 13.000 1.211 -24.402 1.00 98.50 212 ARG A CA 1
ATOM 1431 C C . ARG A 1 212 ? 13.097 0.068 -23.412 1.00 98.50 212 ARG A C 1
ATOM 1433 O O . ARG A 1 212 ? 13.101 0.315 -22.207 1.00 98.50 212 ARG A O 1
ATOM 1440 N N . LEU A 1 213 ? 13.218 -1.151 -23.916 1.00 98.62 213 LEU A N 1
ATOM 1441 C CA . LEU A 1 213 ? 13.232 -2.375 -23.127 1.00 98.62 213 LEU A CA 1
ATOM 1442 C C . LEU A 1 213 ? 14.640 -2.976 -23.160 1.00 98.62 213 LEU A C 1
ATOM 1444 O O . LEU A 1 213 ? 15.146 -3.385 -24.200 1.00 98.62 213 LEU A O 1
ATOM 1448 N N . ILE A 1 214 ? 15.302 -3.015 -22.010 1.00 98.69 214 ILE A N 1
ATOM 1449 C CA . ILE A 1 214 ? 16.645 -3.576 -21.851 1.00 98.69 214 ILE A CA 1
ATOM 1450 C C . ILE A 1 214 ? 16.523 -4.756 -20.902 1.00 98.69 214 ILE A C 1
ATOM 1452 O O . ILE A 1 214 ? 16.417 -4.526 -19.711 1.00 98.69 214 ILE A O 1
ATOM 1456 N N . GLY A 1 215 ? 16.543 -5.992 -21.390 1.00 98.31 215 GLY A N 1
ATOM 1457 C CA . GLY A 1 215 ? 16.491 -7.169 -20.515 1.00 98.31 215 GLY A CA 1
ATOM 1458 C C . GLY A 1 215 ? 17.713 -7.221 -19.606 1.00 98.31 215 GLY A C 1
ATOM 1459 O O . GLY A 1 215 ? 17.652 -6.790 -18.466 1.00 98.31 215 GLY A O 1
ATOM 1460 N N . GLY A 1 216 ? 18.876 -7.518 -20.176 1.00 98.31 216 GLY A N 1
ATOM 1461 C CA . GLY A 1 216 ? 20.148 -7.397 -19.471 1.00 98.31 216 GLY A CA 1
ATOM 1462 C C . GLY A 1 216 ? 20.949 -8.674 -19.623 1.00 98.31 216 GLY A C 1
ATOM 1463 O O . GLY A 1 216 ? 21.337 -9.004 -20.747 1.00 98.31 216 GLY A O 1
ATOM 1464 N N . THR A 1 217 ? 21.275 -9.344 -18.520 1.00 98.38 217 THR A N 1
ATOM 1465 C CA . THR A 1 217 ? 21.861 -10.689 -18.572 1.00 98.38 217 THR A CA 1
ATOM 1466 C C . THR A 1 217 ? 20.797 -11.737 -18.285 1.00 98.38 217 THR A C 1
ATOM 1468 O O . THR A 1 217 ? 20.066 -11.586 -17.327 1.00 98.38 217 THR A O 1
ATOM 1471 N N . GLY A 1 218 ? 20.775 -12.826 -19.056 1.00 98.31 218 GLY A N 1
ATOM 1472 C CA . GLY A 1 218 ? 19.770 -13.887 -18.933 1.00 98.31 218 GLY A CA 1
ATOM 1473 C C . GLY A 1 218 ? 18.955 -14.051 -20.214 1.00 98.31 218 GLY A C 1
ATOM 1474 O O . GLY A 1 218 ? 19.288 -13.463 -21.248 1.00 98.31 218 GLY A O 1
ATOM 1475 N N . ASP A 1 219 ? 17.951 -14.926 -20.171 1.00 98.62 219 ASP A N 1
ATOM 1476 C CA . ASP A 1 219 ? 17.052 -15.202 -21.292 1.00 98.62 219 ASP A CA 1
ATOM 1477 C C . ASP A 1 219 ? 15.774 -14.356 -21.159 1.00 98.62 219 ASP A C 1
ATOM 1479 O O . ASP A 1 219 ? 14.751 -14.805 -20.641 1.00 98.62 219 ASP A O 1
ATOM 1483 N N . ASP A 1 220 ? 15.838 -13.124 -21.660 1.00 98.75 220 ASP A N 1
ATOM 1484 C CA . ASP A 1 220 ? 14.769 -12.136 -21.496 1.00 98.75 220 ASP A CA 1
ATOM 1485 C C . ASP A 1 220 ? 13.617 -12.289 -22.503 1.00 98.75 220 ASP A C 1
ATOM 1487 O O . ASP A 1 220 ? 13.801 -12.598 -23.688 1.00 98.75 220 ASP A O 1
ATOM 1491 N N . THR A 1 221 ? 12.409 -11.968 -22.047 1.00 98.62 221 THR A N 1
ATOM 1492 C CA . THR A 1 221 ? 11.175 -11.888 -22.829 1.00 98.62 221 THR A CA 1
ATOM 1493 C C . THR A 1 221 ? 10.693 -10.443 -22.937 1.00 98.62 221 THR A C 1
ATOM 1495 O O . THR A 1 221 ? 10.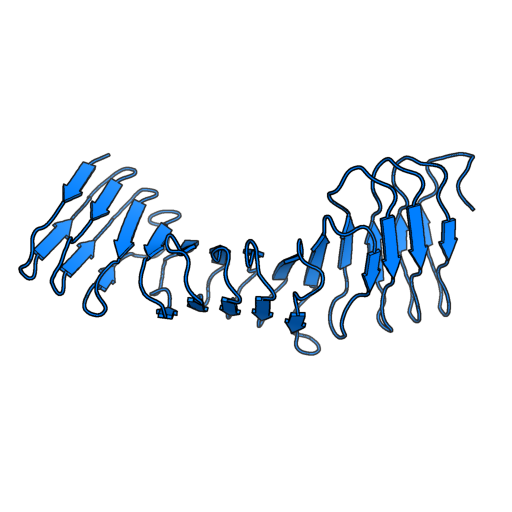495 -9.751 -21.943 1.00 98.62 221 THR A O 1
ATOM 1498 N N . TYR A 1 222 ? 10.421 -10.006 -24.166 1.00 98.38 222 TYR A N 1
ATOM 1499 C CA . TYR A 1 222 ? 9.947 -8.657 -24.474 1.00 98.38 222 TYR A CA 1
ATOM 1500 C C . TYR A 1 222 ? 8.520 -8.721 -25.015 1.00 98.38 222 TYR A C 1
ATOM 1502 O O . TYR A 1 222 ? 8.263 -9.366 -26.037 1.00 98.38 222 TYR A O 1
ATOM 1510 N N . ILE A 1 223 ? 7.591 -8.041 -24.349 1.00 97.56 223 ILE A N 1
ATOM 1511 C CA . ILE A 1 223 ? 6.231 -7.825 -24.837 1.00 97.56 223 ILE A CA 1
ATOM 1512 C C . ILE A 1 223 ? 6.245 -6.507 -25.609 1.00 97.56 223 ILE A C 1
ATOM 1514 O O . ILE A 1 223 ? 6.224 -5.429 -25.028 1.00 97.56 223 ILE A O 1
ATOM 1518 N N . VAL A 1 224 ? 6.332 -6.633 -26.933 1.00 94.44 224 VAL A N 1
ATOM 1519 C CA . VAL A 1 224 ? 6.343 -5.511 -27.877 1.00 94.44 224 VAL A CA 1
ATOM 1520 C C . VAL A 1 224 ? 4.942 -5.349 -28.447 1.00 94.44 224 VAL A C 1
ATOM 1522 O O . VAL A 1 224 ? 4.479 -6.206 -29.210 1.00 94.44 224 VAL A O 1
ATOM 1525 N N . ASP A 1 225 ? 4.264 -4.267 -28.077 1.00 90.38 225 ASP A N 1
ATOM 1526 C CA . ASP A 1 225 ? 2.918 -3.950 -28.560 1.00 90.38 225 ASP A CA 1
ATOM 1527 C C . ASP A 1 225 ? 2.871 -2.670 -29.412 1.00 90.38 225 ASP A C 1
ATOM 1529 O O . ASP A 1 225 ? 1.910 -2.461 -30.170 1.00 90.38 225 ASP A O 1
ATOM 1533 N N . ASN A 1 226 ? 3.956 -1.886 -29.405 1.00 94.50 226 ASN A N 1
ATOM 1534 C CA . ASN A 1 226 ? 4.116 -0.703 -30.223 1.00 94.50 226 ASN A CA 1
ATOM 1535 C C . ASN A 1 226 ? 5.282 -0.836 -31.211 1.00 94.50 226 ASN A C 1
ATOM 1537 O O . ASN A 1 226 ? 6.348 -1.375 -30.938 1.00 94.50 226 ASN A O 1
ATOM 1541 N N . ALA A 1 227 ? 5.102 -0.281 -32.411 1.00 92.38 227 ALA A N 1
ATOM 1542 C CA . ALA A 1 227 ? 6.147 -0.276 -33.435 1.00 92.38 227 ALA A CA 1
ATOM 1543 C C . ALA A 1 227 ? 7.359 0.612 -33.079 1.00 92.38 227 ALA A C 1
ATOM 1545 O O . ALA A 1 227 ? 8.363 0.573 -33.792 1.00 92.38 227 ALA A O 1
ATOM 1546 N N . GLY A 1 228 ? 7.229 1.459 -32.056 1.00 94.00 228 GLY A N 1
ATOM 1547 C CA . GLY A 1 228 ? 8.283 2.315 -31.528 1.00 94.00 228 GLY A CA 1
ATOM 1548 C C . GLY A 1 228 ? 9.141 1.672 -30.441 1.00 94.00 228 GLY A C 1
ATOM 1549 O O . GLY A 1 228 ? 10.109 2.315 -30.042 1.00 94.00 228 GLY A O 1
ATOM 1550 N N . ASP A 1 229 ? 8.812 0.456 -29.996 1.00 95.31 229 ASP A N 1
ATOM 1551 C CA . ASP A 1 229 ? 9.551 -0.220 -28.929 1.00 95.31 229 ASP A CA 1
ATOM 1552 C C . ASP A 1 229 ? 10.922 -0.690 -29.426 1.00 95.31 229 ASP A C 1
ATOM 1554 O O . ASP A 1 229 ? 11.061 -1.171 -30.561 1.00 95.31 229 ASP A O 1
ATOM 1558 N N . MET A 1 230 ? 11.944 -0.530 -28.583 1.00 90.31 230 MET A N 1
ATOM 1559 C CA . MET A 1 230 ? 13.344 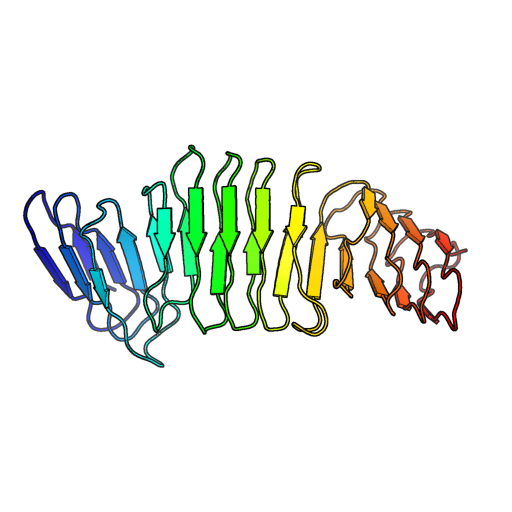-0.830 -28.906 1.00 90.31 230 MET A CA 1
ATOM 1560 C C . MET A 1 230 ? 14.102 -1.515 -27.782 1.00 90.31 230 MET A C 1
ATOM 1562 O O . MET A 1 230 ? 13.937 -1.094 -26.615 1.00 90.31 230 MET A O 1
#

Radius of gyration: 20.57 Å; chains: 1; bounding box: 48×30×64 Å